Protein AF-A0A0A9XN42-F1 (afdb_monomer_lite)

Sequence (205 aa):
MNEEEVIRQRLLIDGDGTGDERRINHLLKKFMKWSSREDDAPDVQVVRDQILSQVAQCEYAFLKSRLTAAMTDSELENY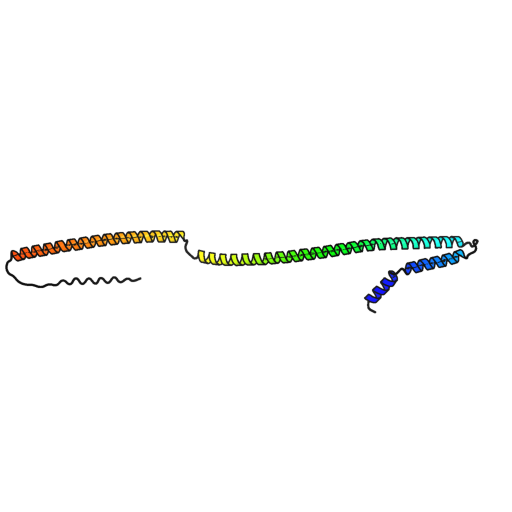DNLSNQIDSEISNIKEAILSTKEDLKEAKIIRKNRLECEVLIKVIKEQPDRKETNEKLSNLKGEISSLEERYEALERKLDMRRKQFYVMFTSLHHLQSLLDSDSNDPMVEVMDVETDSDVVITDAA

Structure (mmCIF, N/CA/C/O backbone):
data_AF-A0A0A9XN42-F1
#
_entry.id   AF-A0A0A9XN42-F1
#
loop_
_atom_site.group_PDB
_atom_site.id
_atom_site.type_symbol
_atom_site.label_atom_id
_atom_site.label_alt_id
_atom_site.label_comp_id
_atom_site.label_asym_id
_atom_site.label_entity_id
_atom_site.label_seq_id
_atom_site.pdbx_PDB_ins_code
_atom_site.Cartn_x
_atom_site.Cartn_y
_atom_site.Cartn_z
_atom_site.occupancy
_atom_site.B_iso_or_equiv
_atom_site.auth_seq_id
_atom_site.auth_comp_id
_atom_site.auth_asym_id
_atom_site.auth_atom_id
_atom_site.pdbx_PDB_model_num
ATOM 1 N N . MET A 1 1 ? -2.351 6.714 -49.648 1.00 52.94 1 MET A N 1
ATOM 2 C CA . MET A 1 1 ? -0.988 6.438 -49.160 1.00 52.94 1 MET A CA 1
ATOM 3 C C . MET A 1 1 ? -0.959 6.891 -47.726 1.00 52.94 1 MET A C 1
ATOM 5 O O . MET A 1 1 ? -1.185 8.072 -47.486 1.00 52.94 1 MET A O 1
ATOM 9 N N . ASN A 1 2 ? -0.848 5.945 -46.801 1.00 74.75 2 ASN A N 1
ATOM 10 C CA . ASN A 1 2 ? -0.880 6.239 -45.371 1.00 74.75 2 ASN A CA 1
ATOM 11 C C . ASN A 1 2 ? 0.432 6.945 -44.989 1.00 74.75 2 ASN A C 1
ATOM 13 O O . ASN A 1 2 ? 1.486 6.570 -45.498 1.00 74.75 2 ASN A O 1
ATOM 17 N N . GLU A 1 3 ? 0.400 7.954 -44.117 1.00 77.38 3 GLU A N 1
ATOM 18 C CA . GLU A 1 3 ? 1.608 8.694 -43.696 1.00 77.38 3 GLU A CA 1
ATOM 19 C C . GLU A 1 3 ? 2.701 7.760 -43.157 1.00 77.38 3 GLU A C 1
ATOM 21 O O . GLU A 1 3 ? 3.885 7.947 -43.425 1.00 77.38 3 GLU A O 1
ATOM 26 N N . GLU A 1 4 ? 2.290 6.681 -42.496 1.00 81.62 4 GLU A N 1
ATOM 27 C CA . GLU A 1 4 ? 3.159 5.607 -42.022 1.00 81.62 4 GLU A CA 1
ATOM 28 C C . GLU A 1 4 ? 3.917 4.889 -43.154 1.00 81.62 4 GLU A C 1
ATOM 30 O O . GLU A 1 4 ? 5.085 4.538 -42.997 1.00 81.62 4 GLU A O 1
ATOM 35 N N . GLU A 1 5 ? 3.292 4.696 -44.319 1.00 81.69 5 GLU A N 1
ATOM 36 C CA . GLU A 1 5 ? 3.939 4.088 -45.490 1.00 81.69 5 GLU A CA 1
ATOM 37 C C . GLU A 1 5 ? 4.965 5.038 -46.112 1.00 81.69 5 GLU A C 1
ATOM 39 O O . GLU A 1 5 ? 6.039 4.601 -46.520 1.00 81.69 5 GLU A O 1
ATOM 44 N N . VAL A 1 6 ? 4.663 6.340 -46.140 1.00 78.88 6 VAL A N 1
ATOM 45 C CA . VAL A 1 6 ? 5.581 7.378 -46.635 1.00 78.88 6 VAL A CA 1
ATOM 46 C C . VAL A 1 6 ? 6.792 7.504 -45.710 1.00 78.88 6 VAL A C 1
ATOM 48 O O . VAL A 1 6 ? 7.926 7.596 -46.183 1.00 78.88 6 VAL A O 1
ATOM 51 N N . ILE A 1 7 ? 6.572 7.453 -44.394 1.00 75.88 7 ILE A N 1
ATOM 52 C CA . ILE A 1 7 ? 7.634 7.474 -43.384 1.00 75.88 7 ILE A CA 1
ATOM 53 C C .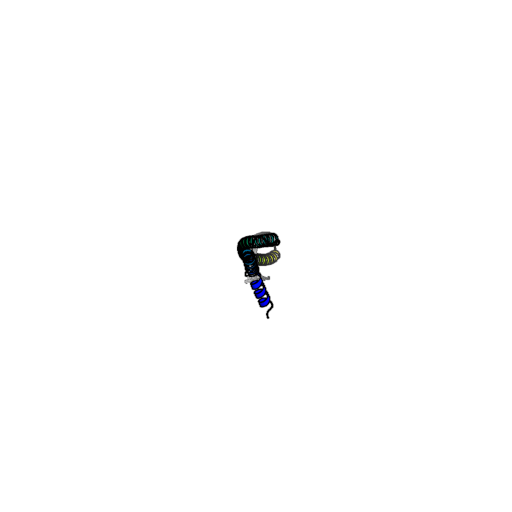 ILE A 1 7 ? 8.504 6.217 -43.501 1.00 75.88 7 ILE A C 1
ATOM 55 O O . ILE A 1 7 ? 9.725 6.344 -43.566 1.00 75.88 7 ILE A O 1
ATOM 59 N N . ARG A 1 8 ? 7.909 5.020 -43.630 1.00 74.62 8 ARG A N 1
ATOM 60 C CA . ARG A 1 8 ? 8.659 3.769 -43.849 1.00 74.62 8 ARG A CA 1
ATOM 61 C C . ARG A 1 8 ? 9.466 3.796 -45.145 1.00 74.62 8 ARG A C 1
ATOM 63 O O . ARG A 1 8 ? 10.635 3.433 -45.118 1.00 74.62 8 ARG A O 1
ATOM 70 N N . GLN A 1 9 ? 8.893 4.256 -46.259 1.00 68.00 9 GLN A N 1
ATOM 71 C CA . GLN A 1 9 ? 9.624 4.376 -47.527 1.00 68.00 9 GLN A CA 1
ATOM 72 C C . GLN A 1 9 ? 10.785 5.366 -47.434 1.00 68.00 9 GLN A C 1
ATOM 74 O O . GLN A 1 9 ? 11.857 5.098 -47.967 1.00 68.00 9 GLN A O 1
ATOM 79 N N . ARG A 1 10 ? 10.607 6.490 -46.737 1.00 67.50 10 ARG A N 1
ATOM 80 C CA . ARG A 1 10 ? 11.670 7.484 -46.570 1.00 67.50 10 ARG A CA 1
ATOM 81 C C . ARG A 1 10 ? 12.786 6.994 -45.647 1.00 67.50 10 ARG A C 1
ATOM 83 O O . ARG A 1 10 ? 13.949 7.189 -45.972 1.00 67.50 10 ARG A O 1
ATOM 90 N N . LEU A 1 11 ? 12.442 6.289 -44.569 1.00 66.81 11 LEU A N 1
ATOM 91 C CA . LEU A 1 11 ? 13.401 5.600 -43.699 1.00 66.81 11 LEU A CA 1
ATOM 92 C C . LEU A 1 11 ? 14.140 4.466 -44.415 1.00 66.81 11 LEU A C 1
ATOM 94 O O . LEU A 1 11 ? 15.319 4.278 -44.162 1.00 66.81 11 LEU A O 1
ATOM 98 N N . LEU A 1 12 ? 13.488 3.742 -45.326 1.00 61.38 12 LEU A N 1
ATOM 99 C CA . LEU A 1 12 ? 14.142 2.741 -46.177 1.00 61.38 12 LEU A CA 1
ATOM 100 C C . LEU A 1 12 ? 15.111 3.388 -47.174 1.00 61.38 12 LEU A C 1
ATOM 102 O O . LEU A 1 12 ? 16.206 2.882 -47.370 1.00 61.38 12 LEU A O 1
ATOM 106 N N . ILE A 1 13 ? 14.744 4.524 -47.772 1.00 62.88 13 ILE A N 1
ATOM 107 C CA . ILE A 1 13 ? 15.603 5.242 -48.728 1.00 62.88 13 ILE A CA 1
ATOM 108 C C . ILE A 1 13 ? 16.810 5.896 -48.034 1.00 62.88 13 ILE A C 1
ATOM 110 O O . ILE A 1 13 ? 17.908 5.857 -48.582 1.00 62.88 13 ILE A O 1
ATOM 114 N N . ASP A 1 14 ? 16.630 6.488 -46.850 1.00 58.44 14 ASP A N 1
ATOM 115 C CA . ASP A 1 14 ? 17.719 7.140 -46.106 1.00 58.44 14 ASP A CA 1
ATOM 116 C C . ASP A 1 14 ? 18.504 6.166 -45.201 1.00 58.44 14 ASP A C 1
ATOM 118 O O . ASP A 1 14 ? 19.663 6.428 -44.881 1.00 58.44 14 ASP A O 1
ATOM 122 N N . GLY A 1 15 ? 17.895 5.050 -44.788 1.00 57.22 15 GLY A N 1
ATOM 123 C CA . GLY A 1 15 ? 18.471 4.066 -43.864 1.00 57.22 15 GLY A CA 1
ATOM 124 C C . GLY A 1 15 ? 19.200 2.906 -44.540 1.00 57.22 15 GLY A C 1
ATOM 125 O O . GLY A 1 15 ? 20.124 2.349 -43.953 1.00 57.22 15 G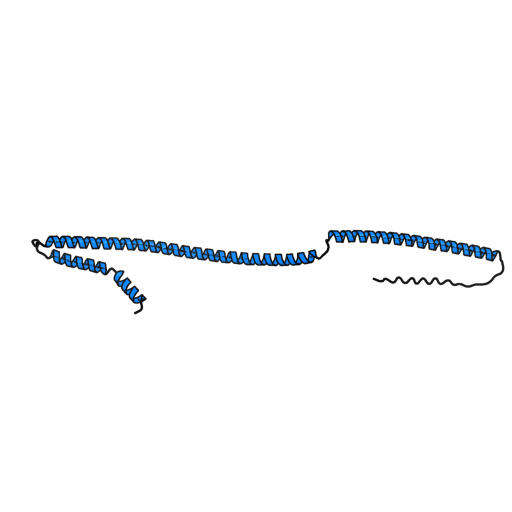LY A O 1
ATOM 126 N N . ASP A 1 16 ? 18.851 2.570 -45.781 1.00 50.41 16 ASP A N 1
ATOM 127 C CA . ASP A 1 16 ? 19.534 1.530 -46.544 1.00 50.41 16 ASP A CA 1
ATOM 128 C C . ASP A 1 16 ? 20.541 2.176 -47.487 1.00 50.41 16 ASP A C 1
ATOM 130 O O . ASP A 1 16 ? 20.176 2.453 -48.622 1.00 50.41 16 ASP A O 1
ATOM 134 N N . GLY A 1 17 ? 21.738 2.522 -46.979 1.00 57.38 17 GLY A N 1
ATOM 135 C CA . GLY A 1 17 ? 23.055 2.617 -47.655 1.00 57.38 17 GLY A CA 1
ATOM 136 C C . GLY A 1 17 ? 23.199 3.232 -49.062 1.00 57.38 17 GLY A C 1
ATOM 137 O O . GLY A 1 17 ? 24.310 3.334 -49.584 1.00 57.38 17 GLY A O 1
ATOM 138 N N . THR A 1 18 ? 22.128 3.687 -49.699 1.00 56.34 18 THR A N 1
ATOM 139 C CA . THR A 1 18 ? 22.022 3.999 -51.124 1.00 56.34 18 THR A CA 1
ATOM 140 C C . THR A 1 18 ? 22.715 5.314 -51.422 1.00 56.34 18 THR A C 1
ATOM 142 O O . THR A 1 18 ? 23.204 5.517 -52.532 1.00 56.34 18 THR A O 1
ATOM 145 N N . GLY A 1 19 ? 22.831 6.202 -50.432 1.00 68.38 19 GLY A N 1
ATOM 146 C CA . GLY A 1 19 ? 23.693 7.378 -50.505 1.00 68.38 19 GLY A CA 1
ATOM 147 C C . GLY A 1 19 ? 25.175 7.010 -50.621 1.00 68.38 19 GLY A C 1
ATOM 148 O O . GLY A 1 19 ? 25.876 7.568 -51.468 1.00 68.38 19 GLY A O 1
ATOM 149 N N . ASP A 1 20 ? 25.644 6.049 -49.826 1.00 73.50 20 ASP A N 1
ATOM 150 C CA . ASP A 1 20 ? 27.054 5.652 -49.792 1.00 73.50 20 ASP A CA 1
ATOM 151 C C . ASP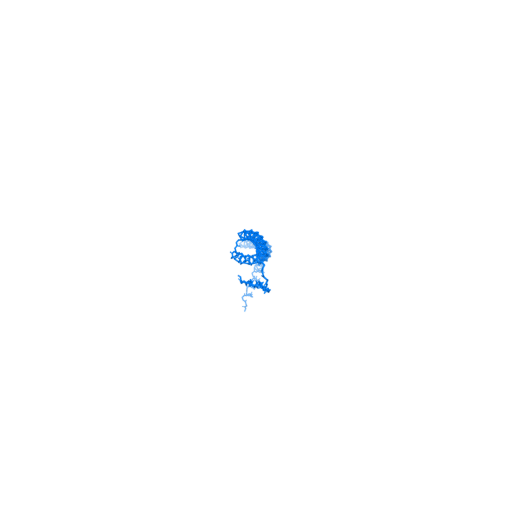 A 1 20 ? 27.418 4.749 -50.973 1.00 73.50 20 ASP A C 1
ATOM 153 O O . ASP A 1 20 ? 28.429 4.991 -51.633 1.00 73.50 20 ASP A O 1
ATOM 157 N N . GLU A 1 21 ? 26.544 3.819 -51.362 1.00 77.94 21 GLU A N 1
ATOM 158 C CA . GLU A 1 21 ? 26.701 3.039 -52.593 1.00 77.94 21 GLU A CA 1
ATOM 159 C C . GLU A 1 21 ? 26.764 3.948 -53.836 1.00 77.94 21 GLU A C 1
ATOM 161 O O . GLU A 1 21 ? 27.605 3.759 -54.719 1.00 77.94 21 GLU A O 1
ATOM 166 N N . ARG A 1 22 ? 25.929 4.996 -53.910 1.00 80.00 22 ARG A N 1
ATOM 167 C CA . ARG A 1 22 ? 25.990 5.990 -54.998 1.00 80.00 22 ARG A CA 1
ATOM 168 C C . ARG A 1 22 ? 27.291 6.792 -54.977 1.00 80.00 22 ARG A C 1
ATOM 170 O O . ARG A 1 22 ? 27.855 7.041 -56.044 1.00 80.00 22 ARG A O 1
ATOM 177 N N . ARG A 1 23 ? 27.779 7.194 -53.796 1.00 80.44 23 ARG A N 1
ATOM 178 C CA . ARG A 1 23 ? 29.057 7.916 -53.636 1.00 80.44 23 ARG A CA 1
ATOM 179 C C . ARG A 1 23 ? 30.240 7.066 -54.093 1.00 80.44 23 ARG A C 1
ATOM 181 O O . ARG A 1 23 ? 31.046 7.549 -54.887 1.00 80.44 23 ARG A O 1
ATOM 188 N N . ILE A 1 24 ? 30.290 5.802 -53.676 1.00 84.94 24 ILE A N 1
ATOM 189 C CA . ILE A 1 24 ? 31.336 4.843 -54.057 1.00 84.94 24 ILE A CA 1
ATOM 190 C C . ILE A 1 24 ? 31.290 4.574 -55.564 1.00 84.94 24 ILE A C 1
ATOM 192 O O . ILE A 1 24 ? 32.314 4.660 -56.239 1.00 84.94 24 ILE A O 1
ATOM 196 N N . ASN A 1 25 ? 30.103 4.341 -56.129 1.00 85.94 25 ASN A N 1
ATOM 197 C CA . ASN A 1 25 ? 29.944 4.142 -57.571 1.00 85.94 25 ASN A CA 1
ATOM 198 C C . ASN A 1 25 ? 30.364 5.374 -58.392 1.00 85.94 25 ASN A C 1
ATOM 200 O O . ASN A 1 25 ? 30.922 5.240 -59.483 1.00 85.94 25 ASN A O 1
ATOM 204 N N . HIS A 1 26 ? 30.108 6.587 -57.896 1.00 85.50 26 HIS A N 1
ATOM 205 C CA . HIS A 1 26 ? 30.544 7.827 -58.548 1.00 85.50 26 HIS A CA 1
ATOM 206 C C . HIS A 1 26 ? 32.062 8.013 -58.490 1.00 85.50 26 HIS A C 1
ATOM 208 O O . HIS A 1 26 ? 32.675 8.365 -59.501 1.00 85.50 26 HIS A O 1
ATOM 214 N N . LEU A 1 27 ? 32.670 7.727 -57.336 1.00 87.75 27 LEU A N 1
ATOM 215 C CA . LEU A 1 27 ? 34.119 7.715 -57.157 1.00 87.75 27 LEU A CA 1
ATOM 216 C C . LEU A 1 27 ? 34.782 6.698 -58.096 1.00 87.75 27 LEU A C 1
ATOM 218 O O . LEU A 1 27 ? 35.708 7.058 -58.818 1.00 87.75 27 LEU A O 1
ATOM 222 N N . LEU A 1 28 ? 34.256 5.471 -58.171 1.00 87.75 28 LEU A N 1
ATOM 223 C CA . LEU A 1 28 ? 34.747 4.411 -59.057 1.00 87.75 28 LEU A CA 1
ATOM 224 C C . LEU A 1 28 ? 34.705 4.846 -60.531 1.00 87.75 28 LEU A C 1
ATOM 226 O O . LEU A 1 28 ? 35.692 4.719 -61.254 1.00 87.75 28 LEU A O 1
ATOM 230 N N . LYS A 1 29 ? 33.588 5.432 -60.980 1.00 87.69 29 LYS A N 1
ATOM 231 C CA . LYS A 1 29 ? 33.453 5.956 -62.351 1.00 87.69 29 LYS A CA 1
ATOM 232 C C . LYS A 1 29 ? 34.445 7.085 -62.641 1.00 87.69 29 LYS A C 1
ATOM 234 O O . LYS A 1 29 ? 34.975 7.151 -63.750 1.00 87.69 29 LYS A O 1
ATOM 239 N N . LYS A 1 30 ? 34.688 7.984 -61.682 1.00 85.44 30 LYS A N 1
ATOM 240 C CA . LYS A 1 30 ? 35.680 9.064 -61.811 1.00 85.44 30 LYS A CA 1
ATOM 241 C C . LYS A 1 30 ? 37.109 8.530 -61.838 1.00 85.44 30 LYS A C 1
ATOM 243 O O . LYS A 1 30 ? 37.891 8.977 -62.670 1.00 85.44 30 LYS A O 1
ATOM 248 N N . PHE A 1 31 ? 37.416 7.553 -60.993 1.00 86.25 31 PHE A N 1
ATOM 249 C CA . PHE A 1 31 ? 38.715 6.895 -60.940 1.00 86.25 31 PHE A CA 1
ATOM 250 C C . PHE A 1 31 ? 39.034 6.160 -62.245 1.00 86.25 31 PHE A C 1
ATOM 252 O O . PHE A 1 31 ? 40.083 6.402 -62.831 1.00 86.25 31 PHE A O 1
ATOM 259 N N . MET A 1 32 ? 38.100 5.359 -62.773 1.00 86.19 32 MET A N 1
ATOM 260 C CA . MET A 1 32 ? 38.273 4.674 -64.063 1.00 86.19 32 MET A CA 1
ATOM 261 C C . MET A 1 32 ? 38.514 5.668 -65.207 1.00 86.19 32 MET A C 1
ATOM 263 O O . MET A 1 32 ? 39.404 5.469 -66.025 1.00 86.19 32 MET A O 1
ATOM 267 N N . LYS A 1 33 ? 37.771 6.785 -65.234 1.00 83.69 33 LYS A N 1
ATOM 268 C CA . LYS A 1 33 ? 37.962 7.857 -66.228 1.00 83.69 33 LYS A CA 1
ATOM 269 C C . LYS A 1 33 ? 39.289 8.600 -66.088 1.00 83.69 33 LYS A C 1
ATOM 271 O O . LYS A 1 33 ? 39.761 9.137 -67.083 1.00 83.69 33 LYS A O 1
ATOM 276 N N . TRP A 1 34 ? 39.840 8.700 -64.881 1.00 82.31 34 TRP A N 1
ATOM 277 C CA . TRP A 1 34 ? 41.154 9.292 -64.632 1.00 82.31 34 TRP A CA 1
ATOM 278 C C . TRP A 1 34 ? 42.274 8.324 -65.034 1.00 82.31 34 TRP A C 1
ATOM 280 O O . TRP A 1 34 ? 43.183 8.724 -65.747 1.00 82.31 34 TRP A O 1
ATOM 290 N N . SER A 1 35 ? 42.136 7.038 -64.699 1.00 82.31 35 SER A N 1
ATOM 291 C CA . SER A 1 35 ? 43.097 5.975 -65.024 1.00 82.31 35 SER A CA 1
ATOM 292 C C . SER A 1 35 ? 43.243 5.688 -66.525 1.00 82.31 35 SER A C 1
ATOM 294 O O . SER A 1 35 ? 44.212 5.047 -66.917 1.00 82.31 35 SER A O 1
ATOM 296 N N . SER A 1 36 ? 42.283 6.097 -67.360 1.00 80.69 36 SER A N 1
ATOM 297 C CA . SER A 1 36 ? 42.335 5.925 -68.822 1.00 80.69 36 SER A CA 1
ATOM 298 C C . SER A 1 36 ? 42.866 7.155 -69.581 1.00 80.69 36 SER A C 1
ATOM 300 O O . SER A 1 36 ? 42.743 7.193 -70.803 1.00 80.69 36 SER A O 1
ATOM 302 N N . ARG A 1 37 ? 43.394 8.181 -68.895 1.00 73.69 37 ARG A N 1
ATOM 303 C CA . ARG A 1 37 ? 43.970 9.391 -69.521 1.00 73.69 37 ARG A CA 1
ATOM 304 C C . ARG A 1 37 ? 45.486 9.258 -69.700 1.00 73.69 37 ARG A C 1
ATOM 306 O O . ARG A 1 37 ? 46.138 8.613 -68.889 1.00 73.69 37 ARG A O 1
ATOM 313 N N . GLU A 1 38 ? 46.029 9.894 -70.737 1.00 64.38 38 GLU A N 1
ATOM 314 C CA . GLU A 1 38 ? 47.479 10.077 -70.918 1.00 64.38 38 GLU A CA 1
ATOM 315 C C . GLU A 1 38 ? 48.010 11.134 -69.924 1.00 64.38 38 GLU A C 1
ATOM 317 O O . GLU A 1 38 ? 47.317 12.113 -69.631 1.00 64.38 38 GLU A O 1
ATOM 322 N N . ASP A 1 39 ? 49.217 10.920 -69.388 1.00 62.41 39 ASP A N 1
ATOM 323 C CA . ASP A 1 39 ? 49.769 11.615 -68.204 1.00 62.41 39 ASP A CA 1
ATOM 324 C C . ASP A 1 39 ? 50.028 13.131 -68.391 1.00 62.41 39 ASP A C 1
ATOM 326 O O . ASP A 1 39 ? 50.141 13.862 -67.409 1.00 62.41 39 ASP A O 1
ATOM 330 N N . ASP A 1 40 ? 50.061 13.638 -69.629 1.00 59.28 40 ASP A N 1
ATOM 331 C CA . ASP A 1 40 ? 50.519 15.002 -69.958 1.00 59.28 40 ASP A CA 1
ATOM 332 C C . ASP A 1 40 ? 49.407 16.077 -70.019 1.00 59.28 40 ASP A C 1
ATOM 334 O O . ASP A 1 40 ? 49.638 17.208 -70.459 1.00 59.28 40 ASP A O 1
ATOM 338 N N . ALA A 1 41 ? 48.179 15.775 -69.582 1.00 65.88 41 ALA A N 1
ATOM 339 C CA . ALA A 1 41 ? 47.090 16.758 -69.587 1.00 65.88 41 ALA A CA 1
ATOM 340 C C . ALA A 1 41 ? 47.135 17.702 -68.354 1.00 65.88 41 ALA A C 1
ATOM 342 O O . ALA A 1 41 ? 47.218 17.232 -67.217 1.00 65.88 41 ALA A O 1
ATOM 343 N N . PRO A 1 42 ? 46.973 19.034 -68.523 1.00 64.69 42 PRO A N 1
ATOM 344 C CA . PRO A 1 42 ? 47.108 20.023 -67.437 1.00 64.69 42 PRO A CA 1
ATOM 345 C C . PRO A 1 42 ? 46.081 19.866 -66.297 1.00 64.69 42 PRO A C 1
ATOM 347 O O . PRO A 1 42 ? 46.296 20.359 -65.192 1.00 64.69 42 PRO A O 1
ATOM 350 N N . ASP A 1 43 ? 44.989 19.134 -66.536 1.00 72.62 43 ASP A N 1
ATOM 351 C CA . ASP A 1 43 ? 43.897 18.926 -65.578 1.00 72.62 43 ASP A CA 1
ATOM 352 C C . ASP A 1 43 ? 44.063 17.671 -64.695 1.00 72.62 43 ASP A C 1
ATOM 354 O O . ASP A 1 43 ? 43.247 17.431 -63.800 1.00 72.62 43 ASP A O 1
ATOM 358 N N . VAL A 1 44 ? 45.088 16.838 -64.929 1.00 77.25 44 VAL A N 1
ATOM 359 C CA . VAL A 1 44 ? 45.266 15.540 -64.239 1.00 77.25 44 VAL A CA 1
ATOM 360 C C . VAL A 1 44 ? 45.425 15.718 -62.726 1.00 77.25 44 VAL A C 1
ATOM 362 O O . VAL A 1 44 ? 44.840 14.950 -61.957 1.00 77.25 44 VAL A O 1
ATOM 365 N N . GLN A 1 45 ? 46.137 16.764 -62.295 1.00 80.00 45 GLN A N 1
ATOM 366 C CA . GLN A 1 45 ? 46.365 17.057 -60.878 1.00 80.00 45 GLN A CA 1
ATOM 367 C C . GLN A 1 45 ? 45.085 17.517 -60.162 1.00 80.00 45 GLN A C 1
ATOM 369 O O . GLN A 1 45 ? 44.780 17.044 -59.071 1.00 80.00 45 GLN A O 1
ATOM 374 N N . VAL A 1 46 ? 44.276 18.366 -60.803 1.00 84.19 46 VAL A N 1
ATOM 375 C CA . VAL A 1 46 ? 42.996 18.836 -60.242 1.00 84.19 46 VAL A CA 1
ATOM 376 C C . VAL A 1 46 ? 42.010 17.676 -60.093 1.00 84.19 46 VAL A C 1
ATOM 378 O O . VAL A 1 46 ? 41.314 17.567 -59.084 1.00 84.19 46 VAL A O 1
ATOM 381 N N . VAL A 1 47 ? 41.960 16.773 -61.078 1.00 83.44 47 VAL A N 1
ATOM 382 C CA . VAL A 1 47 ? 41.113 15.573 -61.009 1.00 83.44 47 VAL A CA 1
ATOM 383 C C . VAL A 1 47 ? 41.598 14.618 -59.914 1.00 83.44 47 VAL A C 1
ATOM 385 O O . VAL A 1 47 ? 40.770 14.060 -59.193 1.00 83.44 47 VAL A O 1
ATOM 388 N N . ARG A 1 48 ? 42.916 14.469 -59.735 1.00 84.25 48 ARG A N 1
ATOM 389 C CA . ARG A 1 48 ? 43.507 13.685 -58.641 1.00 84.25 48 ARG A CA 1
ATOM 390 C C . ARG A 1 48 ? 43.116 14.237 -57.268 1.00 84.25 48 ARG A C 1
ATOM 392 O O . ARG A 1 48 ? 42.656 13.468 -56.426 1.00 84.25 48 ARG A O 1
ATOM 399 N N . ASP A 1 49 ? 43.224 15.545 -57.055 1.00 87.31 49 ASP A N 1
ATOM 400 C CA . ASP A 1 49 ? 42.857 16.180 -55.781 1.00 87.31 49 ASP A CA 1
ATOM 401 C C . ASP A 1 49 ? 41.351 16.049 -55.492 1.00 87.31 49 ASP A C 1
ATOM 403 O O . ASP A 1 49 ? 40.939 15.794 -54.357 1.00 87.31 49 ASP A O 1
ATOM 407 N N . GLN A 1 50 ? 40.510 16.122 -56.529 1.00 87.31 50 GLN A N 1
ATOM 408 C CA . GLN A 1 50 ? 39.074 15.853 -56.407 1.00 87.31 50 GLN A CA 1
ATOM 409 C C . GLN A 1 50 ? 38.775 14.396 -56.028 1.00 87.31 50 GLN A C 1
ATOM 411 O O . GLN A 1 50 ? 37.874 14.157 -55.224 1.00 87.31 50 GLN A O 1
ATOM 416 N N . ILE A 1 51 ? 39.501 13.425 -56.592 1.00 87.69 51 ILE A N 1
ATOM 417 C CA . ILE A 1 51 ? 39.364 12.004 -56.240 1.00 87.69 51 ILE A CA 1
ATOM 418 C C . ILE A 1 51 ? 39.787 11.782 -54.784 1.00 87.69 51 ILE A C 1
ATOM 420 O O . ILE A 1 51 ? 39.044 11.155 -54.033 1.00 87.69 51 ILE A O 1
ATOM 424 N N . LEU A 1 52 ? 40.917 12.350 -54.353 1.00 89.50 52 LEU A N 1
ATOM 425 C CA . LEU A 1 52 ? 41.387 12.261 -52.965 1.00 89.50 52 LEU A CA 1
ATOM 426 C C . LEU A 1 52 ? 40.385 12.870 -51.975 1.00 89.50 52 LEU A C 1
ATOM 428 O O . LEU A 1 52 ? 40.076 12.263 -50.951 1.00 89.50 52 LEU A O 1
ATOM 432 N N . SER A 1 53 ? 39.810 14.029 -52.303 1.00 89.62 53 SER A N 1
ATOM 433 C CA . SER A 1 53 ? 38.756 14.647 -51.489 1.00 89.62 53 SER A CA 1
ATOM 434 C C . SER A 1 53 ? 37.511 13.757 -51.381 1.00 89.62 53 SER A C 1
ATOM 436 O O . SER A 1 53 ? 36.926 13.628 -50.305 1.00 89.62 53 SER A O 1
ATOM 438 N N . GLN A 1 54 ? 37.119 13.092 -52.472 1.00 87.19 54 GLN A N 1
ATOM 439 C CA . GLN A 1 54 ? 35.991 12.159 -52.468 1.00 87.19 54 GLN A CA 1
ATOM 440 C C . GLN A 1 54 ? 36.274 10.877 -51.673 1.00 87.19 54 GLN A C 1
ATOM 442 O O . GLN A 1 54 ? 35.368 10.386 -51.001 1.00 87.19 54 GLN A O 1
ATOM 447 N N . VAL A 1 55 ? 37.506 10.359 -51.702 1.00 90.12 55 VAL A N 1
ATOM 448 C CA . VAL A 1 55 ? 37.930 9.231 -50.852 1.00 90.12 55 VAL A CA 1
ATOM 449 C C . VAL A 1 55 ? 37.809 9.610 -49.377 1.00 90.12 55 VAL A C 1
ATOM 451 O O . VAL A 1 55 ? 37.135 8.904 -48.631 1.00 90.12 55 VAL A O 1
ATOM 454 N N . ALA A 1 56 ? 38.340 10.769 -48.977 1.00 90.69 56 ALA A N 1
ATOM 455 C CA . ALA A 1 56 ? 38.250 11.248 -47.595 1.00 90.69 56 ALA A CA 1
ATOM 456 C C . ALA A 1 56 ? 36.791 11.407 -47.116 1.00 90.69 56 ALA A C 1
ATOM 458 O O . ALA A 1 56 ? 36.462 11.097 -45.972 1.00 90.69 56 ALA A O 1
ATOM 459 N N . GLN A 1 57 ? 35.883 11.844 -47.997 1.00 87.56 57 GLN A N 1
ATOM 460 C CA . GLN A 1 57 ? 34.450 11.912 -47.688 1.00 87.56 57 GLN A CA 1
ATOM 461 C C . GLN A 1 57 ? 33.820 10.525 -47.491 1.00 87.56 57 GLN A C 1
ATOM 463 O O . GLN A 1 57 ? 32.977 10.367 -46.607 1.00 87.56 57 GLN A O 1
ATOM 468 N N . CYS A 1 58 ? 34.218 9.526 -48.287 1.00 87.81 58 CYS A N 1
ATOM 469 C CA . CYS A 1 58 ? 33.744 8.147 -48.133 1.00 87.81 58 CYS A CA 1
ATOM 470 C C . CYS A 1 58 ? 34.265 7.519 -46.832 1.00 87.81 58 CYS A C 1
ATOM 472 O O . CYS A 1 58 ? 33.497 6.888 -46.110 1.00 87.81 58 CYS A O 1
ATOM 474 N N . GLU A 1 59 ? 35.536 7.741 -46.494 1.00 89.81 59 GLU A N 1
ATOM 475 C CA . GLU A 1 59 ? 36.132 7.287 -45.231 1.00 89.81 59 GLU A CA 1
ATOM 476 C C . GLU A 1 59 ? 35.434 7.910 -44.018 1.00 89.81 59 GLU A C 1
ATOM 478 O O . GLU A 1 59 ? 35.099 7.209 -43.061 1.00 89.81 59 GLU A O 1
ATOM 483 N N . TYR A 1 60 ? 35.148 9.214 -44.075 1.00 89.75 60 TYR A N 1
ATOM 484 C CA . TYR A 1 60 ? 34.396 9.901 -43.029 1.00 89.75 60 TYR A CA 1
ATOM 485 C C . TYR A 1 60 ? 32.977 9.339 -42.873 1.00 89.75 60 TYR A C 1
ATOM 487 O O . TYR A 1 60 ? 32.542 9.075 -41.751 1.00 89.75 60 TYR A O 1
ATOM 495 N N . ALA A 1 61 ? 32.257 9.130 -43.982 1.00 87.56 61 ALA A N 1
ATOM 496 C CA . ALA A 1 61 ? 30.914 8.552 -43.959 1.00 87.56 61 ALA A CA 1
ATOM 497 C C . ALA A 1 61 ? 30.910 7.140 -43.348 1.00 87.56 61 ALA A C 1
ATOM 499 O O . ALA A 1 61 ? 30.092 6.858 -42.472 1.00 87.56 61 ALA A O 1
ATOM 500 N N . PHE A 1 62 ? 31.877 6.299 -43.726 1.00 86.69 62 PHE A N 1
ATOM 501 C CA . PHE A 1 62 ? 32.048 4.960 -43.163 1.00 86.69 62 PHE A CA 1
ATOM 502 C C . PHE A 1 62 ? 32.330 4.998 -41.656 1.00 86.69 62 PHE A C 1
ATOM 504 O O . PHE A 1 62 ? 31.676 4.301 -40.877 1.00 86.69 62 PHE A O 1
ATOM 511 N N . LEU A 1 63 ? 33.272 5.842 -41.221 1.00 92.00 63 LEU A N 1
ATOM 512 C CA . LEU A 1 63 ? 33.608 5.977 -39.805 1.00 92.00 63 LEU A CA 1
ATOM 513 C C . LEU A 1 63 ? 32.407 6.460 -38.987 1.00 92.00 63 LEU A C 1
ATOM 515 O O . LEU A 1 63 ? 32.149 5.931 -37.905 1.00 92.00 63 LEU A O 1
ATOM 519 N N . LYS A 1 64 ? 31.663 7.435 -39.521 1.00 91.06 64 LYS A N 1
ATOM 520 C CA . LYS A 1 64 ? 30.439 7.951 -38.910 1.00 91.06 64 LYS A CA 1
ATOM 521 C C . LYS A 1 64 ? 29.389 6.850 -38.772 1.00 91.06 64 LYS A C 1
ATOM 523 O O . LYS A 1 64 ? 28.879 6.668 -37.675 1.00 91.06 64 LYS A O 1
ATOM 528 N N . SER A 1 65 ? 29.109 6.102 -39.841 1.00 89.00 65 SER A N 1
ATOM 529 C CA . SER A 1 65 ? 28.143 4.994 -39.824 1.00 89.00 65 SER A CA 1
ATOM 530 C C . SER A 1 65 ? 28.503 3.950 -38.765 1.00 89.00 65 SER A C 1
ATOM 532 O O . SER A 1 65 ? 27.658 3.586 -37.951 1.00 89.00 65 SER A O 1
ATOM 534 N N . ARG A 1 66 ? 29.780 3.552 -38.687 1.00 91.06 66 ARG A N 1
ATOM 535 C CA . ARG A 1 66 ? 30.263 2.606 -37.672 1.00 91.06 66 ARG A CA 1
ATOM 536 C C . ARG A 1 66 ? 30.081 3.122 -36.244 1.00 91.06 66 ARG A C 1
ATOM 538 O O . ARG A 1 66 ? 29.676 2.361 -35.372 1.00 91.06 66 ARG A O 1
ATOM 545 N N . LEU A 1 67 ? 30.393 4.396 -35.996 1.00 94.25 67 LEU A N 1
ATOM 546 C CA . LEU A 1 67 ? 30.224 4.992 -34.670 1.00 94.25 67 LEU A CA 1
ATOM 547 C C . LEU A 1 67 ? 28.743 5.117 -34.297 1.00 94.25 67 LEU A C 1
ATOM 549 O O . LEU A 1 67 ? 28.382 4.847 -33.158 1.00 94.25 67 LEU A O 1
ATOM 553 N N . THR A 1 68 ? 27.889 5.490 -35.253 1.00 91.50 68 THR A N 1
ATOM 554 C CA . THR A 1 68 ? 26.440 5.543 -35.045 1.00 91.50 68 THR A CA 1
ATOM 555 C C . THR A 1 68 ? 25.875 4.157 -34.753 1.00 91.50 68 THR A C 1
ATOM 557 O O . THR A 1 68 ? 25.108 4.047 -33.811 1.00 91.50 68 THR A O 1
ATOM 560 N N . ALA A 1 69 ? 26.298 3.107 -35.463 1.00 91.19 69 ALA A N 1
ATOM 561 C CA . ALA A 1 69 ? 25.874 1.736 -35.171 1.00 91.19 69 ALA A CA 1
ATOM 562 C C . ALA A 1 69 ? 26.244 1.316 -33.738 1.00 91.19 69 ALA A C 1
ATOM 564 O O . ALA A 1 69 ? 25.374 0.905 -32.980 1.00 91.19 69 ALA A O 1
ATOM 565 N N . ALA A 1 70 ? 27.499 1.537 -33.325 1.00 95.50 70 ALA A N 1
ATOM 566 C CA . ALA A 1 70 ? 27.938 1.237 -31.960 1.00 95.50 70 ALA A CA 1
ATOM 567 C C . ALA A 1 70 ? 27.181 2.055 -30.893 1.00 95.50 70 ALA A C 1
ATOM 569 O O . ALA A 1 70 ? 26.865 1.543 -29.822 1.00 95.50 70 ALA A O 1
ATOM 570 N N . MET A 1 71 ? 26.876 3.326 -31.181 1.00 95.88 71 MET A N 1
ATOM 571 C CA . MET A 1 71 ? 26.038 4.156 -30.313 1.00 95.88 71 MET A CA 1
ATOM 572 C C . MET A 1 71 ? 24.609 3.607 -30.233 1.00 95.88 71 MET A C 1
ATOM 574 O O . MET A 1 71 ? 24.058 3.547 -29.143 1.00 95.88 71 MET A O 1
ATOM 578 N N . THR A 1 72 ? 24.015 3.196 -31.356 1.00 94.94 72 THR A N 1
ATOM 579 C CA . THR A 1 72 ? 22.665 2.621 -31.398 1.00 94.94 72 THR A CA 1
ATOM 580 C C . THR A 1 72 ? 22.580 1.322 -30.603 1.00 94.94 72 THR A C 1
ATOM 582 O O . THR A 1 72 ? 21.615 1.153 -29.866 1.00 94.94 72 THR A O 1
ATOM 585 N N . ASP A 1 73 ? 23.590 0.456 -30.685 1.00 95.94 73 ASP A N 1
ATOM 586 C CA . ASP A 1 73 ? 23.641 -0.777 -29.890 1.00 95.94 73 ASP A CA 1
ATOM 587 C C . ASP A 1 73 ? 23.666 -0.466 -28.382 1.00 95.94 73 ASP A C 1
ATOM 589 O O . ASP A 1 73 ? 22.916 -1.059 -27.608 1.00 95.94 73 ASP A O 1
ATOM 593 N N . SER A 1 74 ? 24.469 0.521 -27.966 1.00 96.69 74 SER A N 1
ATOM 594 C CA . SER A 1 74 ? 24.524 0.958 -26.564 1.00 96.69 74 SER A CA 1
ATOM 595 C C . SER A 1 74 ? 23.231 1.637 -26.095 1.00 96.69 74 SER A C 1
ATOM 597 O O . SER A 1 74 ? 22.809 1.428 -24.960 1.00 96.69 74 SER A O 1
ATOM 599 N N . GLU A 1 75 ? 22.596 2.449 -26.942 1.00 96.06 75 GLU A N 1
ATOM 600 C CA . GLU A 1 75 ? 21.294 3.063 -26.651 1.00 96.06 75 GLU A CA 1
ATOM 601 C C . GLU A 1 75 ? 20.205 1.994 -26.493 1.00 96.06 75 GLU A C 1
ATOM 603 O O . GLU A 1 75 ? 19.387 2.084 -25.582 1.00 96.06 75 GLU A O 1
ATOM 608 N N . LEU A 1 76 ? 20.219 0.951 -27.328 1.00 96.31 76 LEU A N 1
ATOM 609 C CA . LEU A 1 76 ? 19.261 -0.152 -27.248 1.00 96.31 76 LEU A CA 1
ATOM 610 C C . LEU A 1 76 ? 19.372 -0.898 -25.910 1.00 96.31 76 LEU A C 1
ATOM 612 O O . LEU A 1 76 ? 18.361 -1.107 -25.245 1.00 96.31 76 LEU A O 1
ATOM 616 N N . GLU A 1 77 ? 20.595 -1.199 -25.465 1.00 97.12 77 GLU A N 1
ATOM 617 C CA . GLU A 1 77 ? 20.836 -1.807 -24.150 1.00 97.12 77 GLU A CA 1
ATOM 618 C C . GLU A 1 77 ? 20.355 -0.900 -23.002 1.00 97.12 77 GLU A C 1
ATOM 620 O O . GLU A 1 77 ? 19.747 -1.367 -22.036 1.00 97.12 77 GLU A O 1
ATOM 625 N N . ASN A 1 78 ? 20.565 0.415 -23.112 1.00 97.44 78 ASN A N 1
ATOM 626 C CA . ASN A 1 78 ? 20.061 1.370 -22.125 1.00 97.44 78 ASN A CA 1
ATOM 627 C C . ASN A 1 78 ? 18.527 1.386 -22.067 1.00 97.44 78 ASN A C 1
ATOM 629 O O . ASN A 1 78 ? 17.964 1.442 -20.972 1.00 97.44 78 ASN A O 1
ATOM 633 N N . TYR A 1 79 ? 17.845 1.321 -23.215 1.00 97.69 79 TYR A N 1
ATOM 634 C CA . TYR A 1 79 ? 16.384 1.254 -23.260 1.00 97.69 79 TYR A CA 1
ATOM 635 C C . TYR A 1 79 ? 15.843 -0.055 -22.682 1.00 97.69 79 TYR A C 1
ATOM 637 O O . TYR A 1 79 ? 14.862 -0.012 -21.938 1.00 97.69 79 TYR A O 1
ATOM 645 N N . ASP A 1 80 ? 16.499 -1.186 -22.940 1.00 97.19 80 ASP A N 1
ATOM 646 C CA . ASP A 1 80 ? 16.128 -2.474 -22.344 1.00 97.19 80 ASP A CA 1
ATOM 647 C C . ASP A 1 80 ? 16.280 -2.441 -20.816 1.00 97.19 80 ASP A C 1
ATOM 649 O O . ASP A 1 80 ? 15.376 -2.841 -20.076 1.00 97.19 80 ASP A O 1
ATOM 653 N N . ASN A 1 81 ? 17.389 -1.888 -20.320 1.00 97.62 81 ASN A N 1
ATOM 654 C CA . ASN A 1 81 ? 17.617 -1.707 -18.886 1.00 97.62 81 ASN A CA 1
ATOM 655 C C . ASN A 1 81 ? 16.569 -0.785 -18.248 1.00 97.62 81 ASN A C 1
ATOM 657 O O . ASN A 1 81 ? 16.027 -1.107 -17.189 1.00 97.62 81 ASN A O 1
ATOM 661 N N . LEU A 1 82 ? 16.243 0.332 -18.903 1.00 97.81 82 LEU A N 1
ATOM 662 C CA . LEU A 1 82 ? 15.218 1.260 -18.432 1.00 97.81 82 LEU A CA 1
ATOM 663 C C . LEU A 1 82 ? 13.829 0.607 -18.413 1.00 97.81 82 LEU A C 1
ATOM 665 O O . LEU A 1 82 ? 13.087 0.789 -17.450 1.00 97.81 82 LEU A O 1
ATOM 669 N N . SER A 1 83 ? 13.489 -0.186 -19.433 1.00 97.81 83 SER A N 1
ATOM 670 C CA . SER A 1 83 ? 12.227 -0.932 -19.482 1.00 97.81 83 SER A CA 1
ATOM 671 C C . SER A 1 83 ? 12.118 -1.909 -18.311 1.00 97.81 83 SER A C 1
ATOM 673 O O . SER A 1 83 ? 11.124 -1.894 -17.588 1.00 97.81 83 SER A O 1
ATOM 675 N N . ASN A 1 84 ? 13.169 -2.695 -18.060 1.00 97.75 84 ASN A N 1
ATOM 676 C CA . ASN A 1 84 ? 13.210 -3.634 -16.937 1.00 97.75 84 ASN A CA 1
ATOM 677 C C . ASN A 1 84 ? 13.092 -2.919 -15.582 1.00 97.75 84 ASN A C 1
ATOM 679 O O . ASN A 1 84 ? 12.408 -3.403 -14.675 1.00 97.75 84 ASN A O 1
ATOM 683 N N . GLN A 1 85 ? 13.727 -1.751 -15.437 1.00 98.12 85 GLN A N 1
ATOM 684 C CA . GLN A 1 85 ? 13.601 -0.937 -14.233 1.00 98.12 85 GLN A CA 1
ATOM 685 C C . GLN A 1 85 ? 12.153 -0.475 -14.031 1.00 98.12 85 GLN A C 1
ATOM 687 O O . GLN A 1 85 ? 11.607 -0.672 -12.945 1.00 98.12 85 GLN A O 1
ATOM 692 N N . ILE A 1 86 ? 11.513 0.069 -15.069 1.00 97.75 86 ILE A N 1
ATOM 693 C CA . ILE A 1 86 ? 10.114 0.511 -15.012 1.00 97.75 86 ILE A CA 1
ATOM 694 C C . ILE A 1 86 ? 9.196 -0.656 -14.630 1.00 97.75 86 ILE A C 1
ATOM 696 O O . ILE A 1 86 ? 8.356 -0.506 -13.743 1.00 97.75 86 ILE A O 1
ATOM 700 N N . ASP A 1 87 ? 9.377 -1.835 -15.227 1.00 97.69 87 ASP A N 1
ATOM 701 C CA . ASP A 1 87 ? 8.576 -3.017 -14.899 1.00 97.69 87 ASP A CA 1
ATOM 702 C C . ASP A 1 87 ? 8.755 -3.453 -13.437 1.00 97.69 87 ASP A C 1
ATOM 704 O O . ASP A 1 87 ? 7.776 -3.778 -12.752 1.00 97.69 87 ASP A O 1
ATOM 708 N N . SER A 1 88 ? 9.988 -3.396 -12.921 1.00 97.75 88 SER A N 1
ATOM 709 C CA . SER A 1 88 ? 10.276 -3.695 -11.515 1.00 97.75 88 SER A CA 1
ATOM 710 C C . SER A 1 88 ? 9.610 -2.691 -10.564 1.00 97.75 88 SER A C 1
ATOM 712 O O . SER A 1 88 ? 8.983 -3.087 -9.579 1.00 97.75 88 SER A O 1
ATOM 714 N N . GLU A 1 89 ? 9.655 -1.397 -10.889 1.00 98.06 89 GLU A N 1
ATOM 715 C CA . GLU A 1 89 ? 9.013 -0.337 -10.111 1.00 98.06 89 GLU A CA 1
ATOM 716 C C . GLU A 1 89 ? 7.488 -0.487 -10.127 1.00 98.06 89 GLU A C 1
ATOM 718 O O . GLU A 1 89 ? 6.842 -0.381 -9.083 1.00 98.06 89 GLU A O 1
ATOM 723 N N . ILE A 1 90 ? 6.903 -0.824 -11.281 1.00 97.75 90 ILE A N 1
ATOM 724 C CA . ILE A 1 90 ? 5.472 -1.118 -11.405 1.00 97.75 90 ILE A CA 1
ATOM 725 C C . ILE A 1 90 ? 5.084 -2.305 -10.516 1.00 97.75 90 ILE A C 1
ATOM 727 O O . ILE A 1 90 ? 4.041 -2.252 -9.857 1.00 97.75 90 ILE A O 1
ATOM 731 N N . SER A 1 91 ? 5.889 -3.371 -10.480 1.00 97.81 91 SER A N 1
ATOM 732 C CA . SER A 1 91 ? 5.636 -4.520 -9.602 1.00 97.81 91 SER A CA 1
ATOM 733 C C . SER A 1 91 ? 5.673 -4.117 -8.125 1.00 97.81 91 SER A C 1
ATOM 735 O O . SER A 1 91 ? 4.727 -4.395 -7.387 1.00 97.81 91 SER A O 1
ATOM 737 N N . ASN A 1 92 ? 6.695 -3.362 -7.718 1.00 97.94 92 ASN A N 1
ATOM 738 C CA . ASN A 1 92 ? 6.845 -2.878 -6.344 1.00 97.94 92 ASN A CA 1
ATOM 739 C C . ASN A 1 92 ? 5.673 -1.978 -5.917 1.00 97.94 92 ASN A C 1
ATOM 741 O O . ASN A 1 92 ? 5.138 -2.116 -4.816 1.00 97.94 92 ASN A O 1
ATOM 745 N N . ILE A 1 93 ? 5.222 -1.077 -6.795 1.00 98.00 93 ILE A N 1
ATOM 746 C CA . ILE A 1 93 ? 4.064 -0.214 -6.527 1.00 98.00 93 ILE A CA 1
ATOM 747 C C . ILE A 1 93 ? 2.786 -1.049 -6.391 1.00 98.00 93 ILE A C 1
ATOM 749 O O . ILE A 1 93 ? 1.977 -0.787 -5.501 1.00 98.00 93 ILE A O 1
ATOM 753 N N . LYS A 1 94 ? 2.589 -2.073 -7.233 1.00 97.81 94 LYS A N 1
ATOM 754 C CA . LYS A 1 94 ? 1.437 -2.982 -7.113 1.00 97.81 94 LYS A CA 1
ATOM 755 C C . LYS A 1 94 ? 1.426 -3.696 -5.761 1.00 97.81 94 LYS A C 1
ATOM 757 O O . LYS A 1 94 ? 0.372 -3.763 -5.131 1.00 97.81 94 LYS A O 1
ATOM 762 N N . GLU A 1 95 ? 2.574 -4.178 -5.293 1.00 97.75 95 GLU A N 1
ATOM 763 C CA . GLU A 1 95 ? 2.701 -4.793 -3.967 1.00 97.75 95 GLU A CA 1
ATOM 764 C C . GLU A 1 95 ? 2.410 -3.795 -2.839 1.00 97.75 95 GLU A C 1
ATOM 766 O O . GLU A 1 95 ? 1.626 -4.095 -1.936 1.00 97.75 95 GLU A O 1
ATOM 771 N N . ALA A 1 96 ? 2.937 -2.570 -2.925 1.00 97.88 96 ALA A N 1
ATOM 772 C CA . ALA A 1 96 ? 2.650 -1.511 -1.957 1.00 97.88 96 ALA A CA 1
ATOM 773 C C . ALA A 1 96 ? 1.151 -1.148 -1.907 1.00 97.88 96 ALA A C 1
ATOM 775 O O . ALA A 1 96 ? 0.593 -0.918 -0.830 1.00 97.88 96 ALA A O 1
ATOM 776 N N . ILE A 1 97 ? 0.461 -1.145 -3.054 1.00 97.62 97 ILE A N 1
ATOM 777 C CA . ILE 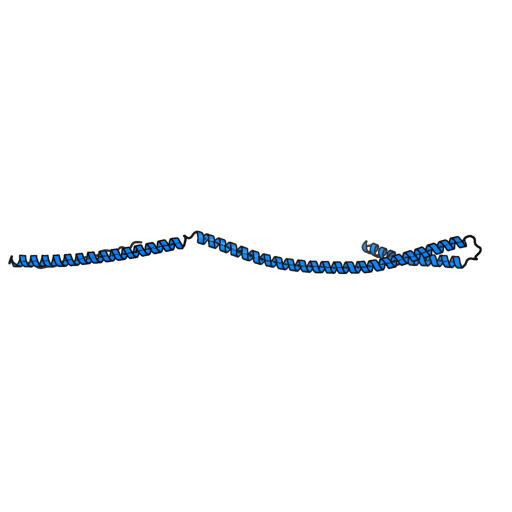A 1 97 ? -0.995 -0.937 -3.125 1.00 97.62 97 ILE A CA 1
ATOM 778 C C . ILE A 1 97 ? -1.748 -2.077 -2.429 1.00 97.62 97 ILE A C 1
ATOM 780 O O . ILE A 1 97 ? -2.730 -1.830 -1.728 1.00 97.62 97 ILE A O 1
ATOM 784 N N . LEU A 1 98 ? -1.315 -3.327 -2.607 1.00 97.62 98 LEU A N 1
ATOM 785 C CA . LEU A 1 98 ? -1.938 -4.465 -1.929 1.00 97.62 98 LEU A CA 1
ATOM 786 C C . LEU A 1 98 ? -1.740 -4.391 -0.412 1.00 97.62 98 LEU A C 1
ATOM 788 O O . LEU A 1 98 ? -2.712 -4.574 0.319 1.00 97.62 98 LEU A O 1
ATOM 792 N N . SER A 1 99 ? -0.532 -4.049 0.039 1.00 97.62 99 SER A N 1
ATOM 793 C CA . SER A 1 99 ? -0.218 -3.860 1.459 1.00 97.62 99 SER A CA 1
ATOM 794 C C . SER A 1 99 ? -1.072 -2.750 2.084 1.00 97.62 99 SER A C 1
ATOM 796 O O . SER A 1 99 ? -1.848 -2.992 3.005 1.00 97.62 99 SER A O 1
ATOM 798 N N . THR A 1 100 ? -1.068 -1.554 1.485 1.00 97.31 100 THR A N 1
ATOM 799 C CA . THR A 1 100 ? -1.862 -0.409 1.976 1.00 97.31 100 THR A CA 1
ATOM 800 C C . THR A 1 100 ? -3.371 -0.669 1.962 1.00 97.31 100 THR A C 1
ATOM 802 O O . THR A 1 100 ? -4.114 -0.131 2.787 1.00 97.31 100 THR A O 1
ATOM 805 N N . LYS A 1 101 ? -3.862 -1.515 1.047 1.00 98.12 101 LYS A N 1
ATOM 806 C CA . LYS A 1 101 ? -5.261 -1.956 1.036 1.00 98.12 101 LYS A CA 1
ATOM 807 C C . LYS A 1 101 ? -5.586 -2.852 2.229 1.00 98.12 101 LYS A C 1
ATOM 809 O O . LYS A 1 101 ? -6.711 -2.767 2.726 1.00 98.12 101 LYS A O 1
ATOM 814 N N . GLU A 1 102 ? -4.659 -3.700 2.660 1.00 97.56 102 GLU A N 1
ATOM 815 C CA . GLU A 1 102 ? -4.843 -4.540 3.842 1.00 97.56 102 GLU A CA 1
ATOM 816 C C . GLU A 1 102 ? -4.813 -3.696 5.118 1.00 97.56 102 GLU A C 1
ATOM 818 O O . GLU A 1 102 ? -5.779 -3.738 5.882 1.00 97.56 102 GLU A O 1
ATOM 823 N N . ASP A 1 103 ? -3.834 -2.798 5.248 1.00 97.31 103 ASP A N 1
ATOM 824 C CA . ASP A 1 103 ? -3.759 -1.830 6.351 1.00 97.31 103 ASP A CA 1
ATOM 825 C C . ASP A 1 103 ? -5.060 -1.022 6.481 1.00 97.31 103 ASP A C 1
ATOM 827 O O . ASP A 1 103 ? -5.586 -0.793 7.573 1.00 97.31 103 ASP A O 1
ATOM 831 N N . LEU A 1 104 ? -5.646 -0.616 5.347 1.00 97.31 104 LEU A N 1
ATOM 832 C CA . LEU A 1 104 ? -6.919 0.099 5.330 1.00 97.31 104 LEU A CA 1
ATOM 833 C C . LEU A 1 104 ? -8.080 -0.757 5.859 1.00 97.31 104 LEU A C 1
ATOM 835 O O . LEU A 1 104 ? -8.986 -0.223 6.509 1.00 97.31 104 LEU A O 1
ATOM 839 N N . LYS A 1 105 ? -8.110 -2.062 5.564 1.00 97.38 105 LYS A N 1
ATOM 840 C CA . LYS A 1 105 ? -9.139 -2.964 6.106 1.00 97.38 105 LYS A CA 1
ATOM 841 C C . LYS A 1 105 ? -8.977 -3.109 7.614 1.00 97.38 105 LYS A C 1
ATOM 843 O O . LYS A 1 105 ? -9.971 -2.974 8.329 1.00 97.38 105 LYS A O 1
ATOM 848 N N . GLU A 1 106 ? -7.755 -3.313 8.094 1.00 97.12 106 GLU A N 1
ATOM 849 C CA . GLU A 1 106 ? -7.468 -3.413 9.525 1.00 97.12 106 GLU A CA 1
ATOM 850 C C . GLU A 1 106 ? -7.853 -2.126 10.261 1.00 97.12 106 GLU A C 1
ATOM 852 O O . GLU A 1 106 ? -8.608 -2.160 11.236 1.00 97.12 106 GLU A O 1
ATOM 857 N N . ALA A 1 107 ? -7.459 -0.966 9.732 1.00 96.75 107 ALA A N 1
ATOM 858 C CA . ALA A 1 107 ? -7.820 0.334 10.289 1.00 96.75 107 ALA A CA 1
ATOM 859 C C . ALA A 1 107 ? -9.345 0.544 10.357 1.00 96.75 107 ALA A C 1
ATOM 861 O O . ALA A 1 107 ? -9.858 1.121 11.322 1.00 96.75 107 ALA A O 1
ATOM 862 N N . LYS A 1 108 ? -10.103 0.052 9.365 1.00 97.69 108 LYS A N 1
ATOM 863 C CA . LYS A 1 108 ? -11.576 0.086 9.392 1.00 97.69 108 LYS A CA 1
ATOM 864 C C . LYS A 1 108 ? -12.152 -0.789 10.502 1.00 97.69 108 LYS A C 1
ATOM 866 O O . LYS A 1 108 ? -13.091 -0.349 11.167 1.00 97.69 108 LYS A O 1
ATOM 871 N N . ILE A 1 109 ? -11.603 -1.984 10.718 1.00 97.31 109 ILE A N 1
ATOM 872 C CA . ILE A 1 109 ? -12.025 -2.878 11.807 1.00 97.31 109 ILE A CA 1
ATOM 873 C C . ILE A 1 109 ? -11.742 -2.218 13.159 1.00 97.31 109 ILE A C 1
ATOM 875 O O . ILE A 1 109 ? -12.645 -2.114 13.985 1.00 97.31 109 ILE A O 1
ATOM 879 N N . ILE A 1 110 ? -10.536 -1.678 13.356 1.00 97.06 110 ILE A N 1
ATOM 880 C CA . ILE A 1 110 ? -10.163 -0.971 14.590 1.00 97.06 110 ILE A CA 1
ATOM 881 C C . ILE A 1 110 ? -11.113 0.202 14.844 1.00 97.06 110 ILE A C 1
ATOM 883 O O . ILE A 1 110 ? -11.615 0.365 15.956 1.00 97.06 110 ILE A O 1
ATOM 887 N N . ARG A 1 111 ? -11.418 0.998 13.813 1.00 97.19 111 ARG A N 1
ATOM 888 C CA . ARG A 1 111 ? -12.375 2.105 13.927 1.00 97.19 111 ARG A CA 1
ATOM 889 C C . ARG A 1 111 ? -13.768 1.618 14.320 1.00 97.19 111 ARG A C 1
ATOM 891 O O . ARG A 1 111 ? -14.386 2.237 15.181 1.00 97.19 111 ARG A O 1
ATOM 898 N N . LYS A 1 112 ? -14.262 0.541 13.704 1.00 97.69 112 LYS A N 1
ATOM 899 C CA . LYS A 1 112 ? -15.569 -0.045 14.031 1.00 97.69 112 LYS A CA 1
ATOM 900 C C . LYS A 1 112 ? -15.609 -0.493 15.494 1.00 97.69 112 LYS A C 1
ATOM 902 O O . LYS A 1 112 ? -16.492 -0.058 16.225 1.00 97.69 112 LYS A O 1
ATOM 907 N N . ASN A 1 113 ? -14.608 -1.255 15.930 1.00 96.50 113 ASN A N 1
ATOM 908 C CA . ASN A 1 113 ? -14.503 -1.730 17.309 1.00 96.50 113 ASN A CA 1
ATOM 909 C C . ASN A 1 113 ? -14.429 -0.556 18.295 1.00 96.50 113 ASN A C 1
ATOM 911 O O . ASN A 1 113 ? -15.065 -0.581 19.343 1.00 96.50 113 ASN A O 1
ATOM 915 N N . ARG A 1 114 ? -13.698 0.513 17.949 1.00 97.19 114 ARG A N 1
ATOM 916 C CA . ARG A 1 114 ? -13.621 1.715 18.788 1.00 97.19 114 ARG A CA 1
ATOM 917 C C . ARG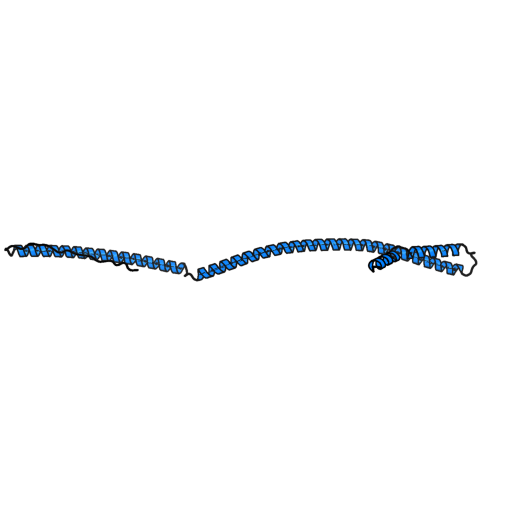 A 1 114 ? -14.983 2.385 18.951 1.00 97.19 114 ARG A C 1
ATOM 919 O O . ARG A 1 114 ? -15.328 2.758 20.064 1.00 97.19 114 ARG A O 1
ATOM 926 N N . LEU A 1 115 ? -15.755 2.509 17.871 1.00 96.19 115 LEU A N 1
ATOM 927 C CA . LEU A 1 115 ? -17.103 3.083 17.917 1.00 96.19 115 LEU A CA 1
ATOM 928 C C . LEU A 1 115 ? -18.059 2.222 18.752 1.00 96.19 115 LEU A C 1
ATOM 930 O O . LEU A 1 115 ? -18.812 2.762 19.557 1.00 96.19 115 LEU A O 1
ATOM 934 N N . GLU A 1 116 ? -18.005 0.896 18.609 1.00 95.62 116 GLU A N 1
ATOM 935 C CA . GLU A 1 116 ? -18.798 -0.029 19.432 1.00 95.62 116 GLU A CA 1
ATOM 936 C C . GLU A 1 116 ? -18.450 0.110 20.923 1.00 95.62 116 GLU A C 1
ATOM 938 O O . GLU A 1 116 ? -19.343 0.239 21.762 1.00 95.62 116 GLU A O 1
ATOM 943 N N . CYS A 1 117 ? -17.158 0.192 21.254 1.00 95.94 117 CYS A N 1
ATOM 944 C CA . CYS A 1 117 ? -16.703 0.466 22.615 1.00 95.94 117 CYS A CA 1
ATOM 945 C C . CYS A 1 117 ? -17.168 1.839 23.120 1.00 95.94 117 CYS A C 1
ATOM 947 O O . CYS A 1 117 ? -17.628 1.939 24.253 1.00 95.94 117 CYS A O 1
ATOM 949 N N . GLU A 1 118 ? -17.084 2.899 22.312 1.00 96.75 118 GLU A N 1
ATOM 950 C CA . GLU A 1 118 ? -17.553 4.242 22.688 1.00 96.75 118 GLU A CA 1
ATOM 951 C C . GLU A 1 118 ? -19.058 4.246 23.018 1.00 96.75 118 GLU A C 1
ATOM 953 O O . GLU A 1 118 ? -19.467 4.862 24.008 1.00 96.75 118 GLU A O 1
ATOM 958 N N . VAL A 1 119 ? -19.874 3.512 22.251 1.00 96.31 119 VAL A N 1
ATOM 959 C CA . VAL A 1 119 ? -21.310 3.336 22.530 1.00 96.31 119 VAL A CA 1
ATOM 960 C C . VAL A 1 119 ? -21.527 2.623 23.865 1.00 96.31 119 VAL A C 1
ATOM 962 O O . VAL A 1 119 ? -22.292 3.113 24.697 1.00 96.31 119 VAL A O 1
ATOM 965 N N . LEU A 1 120 ? -20.827 1.511 24.112 1.00 95.25 120 LEU A N 1
ATOM 966 C CA . LEU A 1 120 ? -20.928 0.781 25.380 1.00 95.25 120 LEU A CA 1
ATOM 967 C C . LEU A 1 120 ? -20.485 1.636 26.572 1.00 95.25 120 LEU A C 1
ATOM 969 O O . LEU A 1 120 ? -21.151 1.646 27.603 1.00 95.25 120 LEU A O 1
ATOM 973 N N . ILE A 1 121 ? -19.404 2.406 26.428 1.00 94.69 121 ILE A N 1
ATOM 974 C CA . ILE A 1 121 ? -18.927 3.333 27.462 1.00 94.69 121 ILE A CA 1
ATOM 975 C C . ILE A 1 121 ? -19.996 4.376 27.785 1.00 94.69 121 ILE A C 1
ATOM 977 O O . ILE A 1 121 ? -20.179 4.707 28.956 1.00 94.69 121 ILE A O 1
ATOM 981 N N . LYS A 1 122 ? -20.703 4.901 26.778 1.00 94.88 122 LYS A N 1
ATOM 982 C CA . LYS A 1 122 ? -21.785 5.866 27.002 1.00 94.88 122 LYS A CA 1
ATOM 983 C C . LYS A 1 122 ? -22.908 5.255 27.844 1.00 94.88 122 LYS A C 1
ATOM 985 O O . LYS A 1 122 ? -23.296 5.867 28.829 1.00 94.88 122 LYS A O 1
ATOM 990 N N . VAL A 1 123 ? -23.344 4.040 27.512 1.00 95.06 123 VAL A N 1
ATOM 991 C CA . VAL A 1 123 ? -24.374 3.318 28.281 1.00 95.06 123 VAL A CA 1
ATOM 992 C C . VAL A 1 123 ? -23.897 3.015 29.706 1.00 95.06 123 VAL A C 1
ATOM 994 O O . VAL A 1 123 ? -24.645 3.193 30.660 1.00 95.06 123 VAL A O 1
ATOM 997 N N . ILE A 1 124 ? -22.635 2.611 29.886 1.00 93.00 124 ILE A N 1
ATOM 998 C CA . ILE A 1 124 ? -22.065 2.351 31.219 1.00 93.00 124 ILE A CA 1
ATOM 999 C C . ILE A 1 124 ? -22.013 3.634 32.059 1.00 93.00 124 ILE A C 1
ATOM 1001 O O . ILE A 1 124 ? -22.278 3.583 33.254 1.00 93.00 124 ILE A O 1
ATOM 1005 N N . LYS A 1 125 ? -21.708 4.786 31.452 1.00 90.81 125 LYS A N 1
ATOM 1006 C CA . LYS A 1 125 ? -21.666 6.084 32.147 1.00 90.81 125 LYS A CA 1
ATOM 1007 C C . LYS A 1 125 ? -23.033 6.588 32.612 1.00 90.81 125 LYS A C 1
ATOM 1009 O O . LYS A 1 125 ? -23.073 7.438 33.493 1.00 90.81 125 LYS A O 1
ATOM 1014 N N . GLU A 1 126 ? -24.125 6.112 32.017 1.00 92.50 126 GLU A N 1
ATOM 1015 C CA . GLU A 1 126 ? -25.483 6.419 32.486 1.00 92.50 126 GLU A CA 1
ATOM 1016 C C . GLU A 1 126 ? -25.811 5.686 33.797 1.00 92.50 126 GLU A C 1
ATOM 1018 O O . GLU A 1 126 ? -26.701 6.109 34.531 1.00 92.50 126 GLU A O 1
ATOM 1023 N N . GLN A 1 127 ? -25.084 4.610 34.113 1.00 90.25 127 GLN A N 1
ATOM 1024 C CA . GLN A 1 127 ? -25.244 3.867 35.358 1.00 90.25 127 GLN A CA 1
ATOM 1025 C C . GLN A 1 127 ? -24.420 4.502 36.493 1.00 90.25 127 GLN A C 1
ATOM 1027 O O . GLN A 1 127 ? -23.326 5.019 36.249 1.00 90.25 127 GLN A O 1
ATOM 1032 N N . PRO A 1 128 ? -24.913 4.461 37.746 1.00 89.56 128 PRO A N 1
ATOM 1033 C CA . PRO A 1 128 ? -24.189 4.992 38.898 1.00 89.56 128 PRO A CA 1
ATOM 1034 C C . PRO A 1 128 ? -22.902 4.206 39.170 1.00 89.56 128 PRO A C 1
ATOM 1036 O O . PRO A 1 128 ? -22.778 3.032 38.808 1.00 89.56 128 PRO A O 1
ATOM 1039 N N . ASP A 1 129 ? -21.948 4.842 39.855 1.00 92.06 129 ASP A N 1
ATOM 1040 C CA . ASP A 1 129 ? -20.676 4.192 40.155 1.00 92.06 129 ASP A CA 1
ATOM 1041 C C . ASP A 1 129 ? -20.881 2.945 41.030 1.00 92.06 129 ASP A C 1
ATOM 1043 O O . ASP A 1 129 ? -21.641 2.923 42.007 1.00 92.06 129 ASP A O 1
ATOM 1047 N N . ARG A 1 130 ? -20.166 1.878 40.673 1.00 92.31 130 ARG A N 1
ATOM 1048 C CA . ARG A 1 130 ? -20.290 0.567 41.313 1.00 92.31 130 ARG A CA 1
ATOM 1049 C C . ARG A 1 130 ? -19.832 0.602 42.768 1.00 92.31 130 ARG A C 1
ATOM 1051 O O . ARG A 1 130 ? -20.347 -0.144 43.597 1.00 92.31 130 ARG A O 1
ATOM 1058 N N . LYS A 1 131 ? -18.835 1.433 43.084 1.00 92.81 131 LYS A N 1
ATOM 1059 C CA . LYS A 1 131 ? -18.333 1.568 44.458 1.00 92.81 131 LYS A CA 1
ATOM 1060 C C . LYS A 1 131 ? -19.369 2.232 45.353 1.00 92.81 131 LYS A C 1
ATOM 1062 O O . LYS A 1 131 ? -19.702 1.672 46.391 1.00 92.81 131 LYS A O 1
ATOM 1067 N N . GLU A 1 132 ? -19.921 3.356 44.905 1.00 91.50 132 GLU A N 1
ATOM 1068 C CA . GLU A 1 132 ? -20.940 4.097 45.649 1.00 91.50 132 GLU A CA 1
ATOM 1069 C C . GLU A 1 132 ? -22.209 3.256 45.869 1.00 91.50 132 GLU A C 1
ATOM 1071 O O . GLU A 1 132 ? -22.752 3.206 46.972 1.00 91.50 132 GLU A O 1
ATOM 1076 N N . THR A 1 133 ? -22.668 2.537 44.839 1.00 92.75 133 THR A N 1
ATOM 1077 C CA . THR A 1 133 ? -23.827 1.636 44.963 1.00 92.75 133 THR A CA 1
ATOM 1078 C C . THR A 1 133 ? -23.573 0.475 45.923 1.00 92.75 133 THR A C 1
ATOM 1080 O O . THR A 1 133 ? -24.449 0.161 46.727 1.00 92.75 133 THR A O 1
ATOM 1083 N N . ASN A 1 134 ? -22.382 -0.129 45.907 1.00 93.94 134 ASN A N 1
ATOM 1084 C CA . ASN A 1 134 ? -22.022 -1.178 46.864 1.00 93.94 134 ASN A CA 1
ATOM 1085 C C . ASN A 1 134 ? -21.934 -0.665 48.307 1.00 93.94 134 ASN A C 1
ATOM 1087 O O . ASN A 1 134 ? -22.335 -1.378 49.224 1.00 93.94 134 ASN A O 1
ATOM 1091 N N . GLU A 1 135 ? -21.426 0.549 48.517 1.00 95.00 135 GLU A N 1
ATOM 1092 C CA . GLU A 1 135 ? -21.354 1.159 49.846 1.00 95.00 135 GLU A CA 1
ATOM 1093 C C . GLU A 1 135 ? -22.755 1.416 50.411 1.00 95.00 135 GLU A C 1
ATOM 1095 O O . GLU A 1 135 ? -23.064 0.968 51.515 1.00 95.00 135 GLU A O 1
ATOM 1100 N N . LYS A 1 136 ? -23.648 2.023 49.615 1.00 93.94 136 LYS A N 1
ATOM 1101 C CA . LYS A 1 136 ? -25.064 2.188 49.984 1.00 93.94 136 LYS A CA 1
ATOM 1102 C C . LYS A 1 136 ? -25.709 0.846 50.319 1.00 93.94 136 LYS A C 1
ATOM 1104 O O . LYS A 1 136 ? -26.372 0.725 51.341 1.00 93.94 136 LYS A O 1
ATOM 1109 N N . LEU A 1 137 ? -25.470 -0.177 49.500 1.00 95.12 137 LEU A N 1
ATOM 1110 C CA . LEU A 1 137 ? -26.009 -1.519 49.710 1.00 95.12 137 LEU A CA 1
ATOM 1111 C C . LEU A 1 137 ? -25.484 -2.160 51.006 1.00 95.12 137 LEU A C 1
ATOM 1113 O O . LEU A 1 137 ? -26.244 -2.821 51.710 1.00 95.12 137 LEU A O 1
ATOM 1117 N N . SER A 1 138 ? -24.211 -1.948 51.346 1.00 95.38 138 SER A N 1
ATOM 1118 C CA . SER A 1 138 ? -23.632 -2.400 52.616 1.00 95.38 138 SER A CA 1
ATOM 1119 C C . SER A 1 138 ? -24.268 -1.694 53.814 1.00 95.38 138 SER A C 1
ATOM 1121 O O . SER A 1 138 ? -24.606 -2.353 54.796 1.00 95.38 138 SER A O 1
ATOM 1123 N N . ASN A 1 139 ? -24.470 -0.378 53.725 1.00 95.38 139 ASN A N 1
ATOM 1124 C CA . ASN A 1 139 ? -25.097 0.405 54.790 1.00 95.38 139 ASN A CA 1
ATOM 1125 C C . ASN A 1 139 ? -26.553 -0.021 55.008 1.00 95.38 139 ASN A C 1
ATOM 1127 O O . ASN A 1 139 ? -26.919 -0.348 56.132 1.00 95.38 139 ASN A O 1
ATOM 1131 N N . LEU A 1 140 ? -27.342 -0.136 53.934 1.00 95.75 140 LEU A N 1
ATOM 1132 C CA . LEU A 1 140 ? -28.722 -0.632 53.993 1.00 95.75 140 LEU A CA 1
ATOM 1133 C C . LEU A 1 140 ? -28.809 -2.034 54.610 1.00 95.75 140 LEU A C 1
ATOM 1135 O O . LEU A 1 140 ? -29.684 -2.291 55.429 1.00 95.75 140 LEU A O 1
ATOM 1139 N N . LYS A 1 141 ? -27.886 -2.944 54.272 1.00 95.75 141 LYS A N 1
ATOM 1140 C CA . LYS A 1 141 ? -27.828 -4.273 54.907 1.00 95.75 141 LYS A CA 1
ATOM 1141 C C . LYS A 1 141 ? -27.553 -4.194 56.408 1.00 95.75 141 LYS A C 1
ATOM 1143 O O . LYS A 1 141 ? -28.167 -4.933 57.172 1.00 95.75 141 LYS A O 1
ATOM 1148 N N . GLY A 1 142 ? -26.646 -3.313 56.827 1.00 96.00 142 GLY A N 1
ATOM 1149 C CA . GLY A 1 142 ? -26.378 -3.069 58.244 1.00 96.00 142 GLY A CA 1
ATOM 1150 C C . GLY A 1 142 ? -27.594 -2.491 58.972 1.00 96.00 142 GLY A C 1
ATOM 1151 O O . GLY A 1 142 ? -27.932 -2.942 60.064 1.00 96.00 142 GLY A O 1
ATOM 1152 N N . GLU A 1 143 ? -28.290 -1.540 58.347 1.00 96.25 143 GLU A N 1
ATOM 1153 C CA . GLU A 1 143 ? -29.521 -0.955 58.882 1.00 96.25 143 GLU A CA 1
ATOM 1154 C C . GLU A 1 143 ? -30.620 -2.005 59.056 1.00 96.25 143 GLU A C 1
ATOM 1156 O O . GLU A 1 143 ? -31.188 -2.083 60.145 1.00 96.25 143 GLU A O 1
ATOM 1161 N N . ILE A 1 144 ? -30.857 -2.849 58.044 1.00 96.31 144 ILE A N 1
ATOM 1162 C CA . ILE A 1 144 ? -31.824 -3.957 58.102 1.00 96.31 144 ILE A CA 1
ATOM 1163 C C . ILE A 1 144 ? -31.496 -4.889 59.267 1.00 96.31 144 ILE A C 1
ATOM 1165 O O . ILE A 1 144 ? -32.346 -5.098 60.127 1.00 96.31 144 ILE A O 1
ATOM 1169 N N . SER A 1 145 ? -30.249 -5.359 59.361 1.00 96.31 145 SER A N 1
ATOM 1170 C CA . SER A 1 145 ? -29.819 -6.237 60.456 1.00 96.31 145 SER A CA 1
ATOM 1171 C C . SER A 1 145 ? -30.032 -5.588 61.830 1.00 96.31 145 SER A C 1
ATOM 1173 O O . SER A 1 145 ? -30.509 -6.235 62.758 1.00 96.31 145 SER A O 1
ATOM 1175 N N . SER A 1 146 ? -29.749 -4.288 61.966 1.00 95.75 146 SER A N 1
ATOM 1176 C CA . SER A 1 146 ? -29.985 -3.563 63.220 1.00 95.75 146 SER A CA 1
ATOM 1177 C C . SER A 1 146 ? -31.474 -3.392 63.550 1.00 95.75 146 SER A C 1
ATOM 1179 O O . SER A 1 146 ? -31.856 -3.359 64.723 1.00 95.75 146 SER A O 1
ATOM 1181 N N . LEU A 1 147 ? -32.325 -3.250 62.528 1.00 95.69 147 LEU A N 1
ATOM 1182 C CA . LEU A 1 147 ? -33.774 -3.155 62.682 1.00 95.69 147 LEU A CA 1
ATOM 1183 C C . LEU A 1 147 ? -34.360 -4.500 63.103 1.00 95.69 147 LEU A C 1
ATOM 1185 O O . LEU A 1 147 ? -35.178 -4.523 64.018 1.00 95.69 147 LEU A O 1
ATOM 1189 N N . GLU A 1 148 ? -33.907 -5.595 62.493 1.00 96.06 148 GLU A N 1
ATOM 1190 C CA . GLU A 1 148 ? -34.284 -6.966 62.852 1.00 96.06 148 GLU A CA 1
ATOM 1191 C C . GLU A 1 148 ? -33.925 -7.266 64.314 1.00 96.06 148 GLU A C 1
ATOM 1193 O O . GLU A 1 148 ? -34.787 -7.680 65.088 1.00 96.06 148 GLU A O 1
ATOM 1198 N N . GLU A 1 149 ? -32.704 -6.936 64.751 1.00 96.12 149 GLU A N 1
ATOM 1199 C CA . GLU A 1 149 ? -32.298 -7.101 66.153 1.00 96.12 149 GLU A CA 1
ATOM 1200 C C . GLU A 1 149 ? -33.176 -6.291 67.121 1.00 96.12 149 GLU A C 1
ATOM 1202 O O . GLU A 1 149 ? -33.562 -6.775 68.193 1.00 96.12 149 GLU A O 1
ATOM 1207 N N . ARG A 1 150 ? -33.509 -5.043 66.762 1.00 95.38 150 ARG A N 1
ATOM 1208 C CA . ARG A 1 150 ? -34.396 -4.195 67.574 1.00 95.38 150 ARG A CA 1
ATOM 1209 C C . ARG A 1 150 ? -35.814 -4.741 67.617 1.00 95.38 150 ARG A C 1
ATOM 1211 O O . ARG A 1 150 ? -36.415 -4.718 68.691 1.00 95.38 150 ARG A O 1
ATOM 1218 N N . TYR A 1 151 ? -36.329 -5.215 66.488 1.00 96.19 151 TYR A N 1
ATOM 1219 C CA . TYR A 1 151 ? -37.641 -5.838 66.385 1.00 96.19 151 TYR A CA 1
ATOM 1220 C C . TYR A 1 151 ? -37.715 -7.075 67.285 1.00 96.19 151 TYR A C 1
ATOM 1222 O O . TYR A 1 151 ? -38.563 -7.130 68.172 1.00 96.19 151 TYR A O 1
ATOM 1230 N N . GLU A 1 152 ? -36.754 -7.995 67.183 1.00 96.06 152 GLU A N 1
ATOM 1231 C CA . GLU A 1 152 ? -36.683 -9.173 68.055 1.00 96.06 152 GLU A CA 1
ATOM 1232 C C . GLU A 1 152 ? -36.532 -8.812 69.540 1.00 96.06 152 GLU A C 1
ATOM 1234 O O . GLU A 1 152 ? -37.042 -9.505 70.424 1.00 96.06 152 GLU A O 1
ATOM 1239 N N . ALA A 1 153 ? -35.793 -7.749 69.864 1.00 95.19 153 ALA A N 1
ATOM 1240 C CA . ALA A 1 153 ? -35.661 -7.281 71.240 1.00 95.19 153 ALA A CA 1
ATOM 1241 C C . ALA A 1 153 ? -36.979 -6.700 71.784 1.00 95.19 153 ALA A C 1
ATOM 1243 O O . ALA A 1 153 ? -37.300 -6.897 72.960 1.00 95.19 153 ALA A O 1
ATOM 1244 N N . LEU A 1 154 ? -37.733 -5.982 70.950 1.00 95.44 154 LEU A N 1
ATOM 1245 C CA . LEU A 1 154 ? -39.066 -5.470 71.269 1.00 95.44 154 LEU A CA 1
ATOM 1246 C C . LEU A 1 154 ? -40.073 -6.606 71.437 1.00 95.44 154 LEU A C 1
ATOM 1248 O O . LEU A 1 154 ? -40.772 -6.621 72.450 1.00 95.44 154 LEU A O 1
ATOM 1252 N N . GLU A 1 155 ? -40.075 -7.584 70.534 1.00 95.12 155 GLU A N 1
ATOM 1253 C CA . GLU A 1 155 ? -40.957 -8.752 70.600 1.00 95.12 155 GLU A CA 1
ATOM 1254 C C . GLU A 1 155 ? -40.719 -9.542 71.893 1.00 95.12 155 GLU A C 1
ATOM 1256 O O . GLU A 1 155 ? -41.641 -9.788 72.671 1.00 95.12 155 GLU A O 1
ATOM 1261 N N . ARG A 1 156 ? -39.448 -9.798 72.239 1.00 94.94 156 ARG A N 1
ATOM 1262 C CA . ARG A 1 156 ? -39.077 -10.427 73.520 1.00 94.94 156 ARG A CA 1
ATOM 1263 C C . ARG A 1 156 ? -39.569 -9.642 74.738 1.00 94.94 156 ARG A C 1
ATOM 1265 O O . ARG A 1 156 ? -39.982 -10.241 75.735 1.00 94.94 156 ARG A O 1
ATOM 1272 N N . LYS A 1 157 ? -39.517 -8.304 74.699 1.00 96.12 157 LYS A N 1
ATOM 1273 C CA . LYS A 1 157 ? -40.048 -7.459 75.784 1.00 96.12 157 LYS A CA 1
ATOM 1274 C C . LYS A 1 157 ? -41.569 -7.538 75.860 1.00 96.12 157 LYS A C 1
ATOM 1276 O O . LYS A 1 157 ? -42.099 -7.597 76.969 1.00 96.12 157 LYS A O 1
ATOM 1281 N N . LEU A 1 158 ? -42.254 -7.531 74.722 1.00 95.75 158 LEU A N 1
ATOM 1282 C CA . LEU A 1 158 ? -43.709 -7.617 74.641 1.00 95.75 158 LEU A CA 1
ATOM 1283 C C . LEU A 1 158 ? -44.193 -8.956 75.209 1.00 95.75 158 LEU A C 1
ATOM 1285 O O . LEU A 1 158 ? -45.050 -8.970 76.093 1.00 95.75 158 LEU A O 1
ATOM 1289 N N . ASP A 1 159 ? -43.556 -10.061 74.831 1.00 95.00 159 ASP A N 1
ATOM 1290 C CA . ASP A 1 159 ? -43.838 -11.387 75.381 1.00 95.00 159 ASP A CA 1
ATOM 1291 C C . ASP A 1 159 ? -43.584 -11.478 76.885 1.00 95.00 159 ASP A C 1
ATOM 1293 O O . ASP A 1 159 ? -44.382 -12.056 77.628 1.00 95.00 159 ASP A O 1
ATOM 1297 N N . MET A 1 160 ? -42.495 -10.877 77.375 1.00 94.50 160 MET A N 1
ATOM 1298 C CA . MET A 1 160 ? -42.239 -10.803 78.814 1.00 94.50 160 MET A CA 1
ATOM 1299 C C . MET A 1 160 ? -43.359 -10.044 79.538 1.00 94.50 160 MET A C 1
ATOM 1301 O O . MET A 1 160 ? -43.817 -10.483 80.592 1.00 94.50 160 MET A O 1
ATOM 1305 N N . ARG A 1 161 ? -43.840 -8.928 78.971 1.00 93.94 161 ARG A N 1
ATOM 1306 C CA . ARG A 1 161 ? -44.972 -8.173 79.527 1.00 93.94 161 ARG A CA 1
ATOM 1307 C C . ARG A 1 161 ? -46.267 -8.981 79.491 1.00 93.94 161 ARG A C 1
ATOM 1309 O O . ARG A 1 161 ? -46.945 -9.018 80.511 1.00 93.94 161 ARG A O 1
ATOM 1316 N N . ARG A 1 162 ? -46.582 -9.678 78.392 1.00 93.81 162 ARG A N 1
ATOM 1317 C CA . ARG A 1 162 ? -47.736 -10.598 78.308 1.00 93.81 162 ARG A CA 1
ATOM 1318 C C . ARG A 1 162 ? -47.691 -11.650 79.418 1.00 93.81 162 ARG A C 1
ATOM 1320 O O . ARG A 1 162 ? -48.681 -11.834 80.118 1.00 93.81 162 ARG A O 1
ATOM 1327 N N . LYS A 1 163 ? -46.528 -12.268 79.653 1.00 94.50 163 LYS A N 1
ATOM 1328 C CA . LYS A 1 163 ? -46.332 -13.236 80.748 1.00 94.50 163 LYS A CA 1
ATOM 1329 C C . LYS A 1 163 ? -46.510 -12.600 82.131 1.00 94.50 163 LYS A C 1
ATOM 1331 O O . LYS A 1 163 ? -47.163 -13.189 82.985 1.00 94.50 163 LYS A O 1
ATOM 1336 N N . GLN A 1 164 ? -45.979 -11.395 82.355 1.00 93.38 164 GLN A N 1
ATOM 1337 C CA . GLN A 1 164 ? -46.177 -10.655 83.611 1.00 93.38 164 GLN A CA 1
ATOM 1338 C C . GLN A 1 164 ? -47.655 -10.323 83.857 1.00 93.38 164 GLN A C 1
ATOM 1340 O O . GLN A 1 164 ? -48.142 -10.524 84.968 1.00 93.38 164 GLN A O 1
ATOM 1345 N N . PHE A 1 165 ? -48.375 -9.861 82.829 1.00 93.75 165 PHE A N 1
ATOM 1346 C CA . PHE A 1 165 ? -49.815 -9.610 82.908 1.00 93.75 165 PHE A CA 1
ATOM 1347 C C . PHE A 1 165 ? -50.597 -10.887 83.200 1.00 93.75 165 PHE A C 1
ATOM 1349 O O . PHE A 1 165 ? -51.477 -10.857 84.051 1.00 93.75 165 PHE A O 1
ATOM 1356 N N . TYR A 1 166 ? -50.242 -12.010 82.574 1.00 93.88 166 TYR A N 1
ATOM 1357 C CA . TYR A 1 166 ? -50.869 -13.302 82.847 1.00 93.88 166 TYR A CA 1
ATOM 1358 C C . TYR A 1 166 ? -50.702 -13.729 84.314 1.00 93.88 166 TYR A C 1
ATOM 1360 O O . TYR A 1 166 ? -51.670 -14.135 84.956 1.00 93.88 166 TYR A O 1
ATOM 1368 N N . VAL A 1 167 ? -49.497 -13.575 84.879 1.00 94.44 167 VAL A N 1
ATOM 1369 C CA . VAL A 1 167 ? -49.248 -13.849 86.305 1.00 94.44 167 VAL A CA 1
ATOM 1370 C C . VAL A 1 167 ? -50.079 -12.920 87.187 1.00 94.44 167 VAL A C 1
ATOM 1372 O O . VAL A 1 167 ? -50.768 -13.400 88.080 1.00 94.44 167 VAL A O 1
ATOM 1375 N N . MET A 1 168 ? -50.070 -11.611 86.915 1.00 92.25 168 MET A N 1
ATOM 1376 C CA . MET A 1 168 ? -50.863 -10.633 87.666 1.00 92.25 168 MET A CA 1
ATOM 1377 C C . MET A 1 168 ? -52.362 -10.953 87.613 1.00 92.25 168 MET A C 1
ATOM 1379 O O . MET A 1 168 ? -53.025 -10.921 88.643 1.00 92.25 168 MET A O 1
ATOM 1383 N N . PHE A 1 169 ? -52.884 -11.295 86.435 1.00 91.81 169 PHE A N 1
ATOM 1384 C CA . PHE A 1 169 ? -54.281 -11.669 86.227 1.00 91.81 169 PHE A CA 1
ATOM 1385 C C . PHE A 1 169 ? -54.640 -12.949 86.989 1.00 91.81 169 PHE A C 1
ATOM 1387 O O . PHE A 1 169 ? -55.660 -12.999 87.669 1.00 91.81 169 PHE A O 1
ATOM 1394 N N . THR A 1 170 ? -53.757 -13.950 86.970 1.00 91.00 170 THR A N 1
ATOM 1395 C CA . THR A 1 170 ? -53.928 -15.191 87.741 1.00 91.00 170 THR A CA 1
ATOM 1396 C C . THR A 1 170 ? -53.920 -14.918 89.247 1.00 91.00 170 THR A C 1
ATOM 1398 O O . THR A 1 170 ? -54.762 -15.437 89.974 1.00 91.00 170 THR A O 1
ATOM 1401 N N . SER A 1 171 ? -53.003 -14.076 89.737 1.00 91.19 171 SER A N 1
ATOM 1402 C CA . SER A 1 171 ? -52.968 -13.662 91.145 1.00 91.19 171 SER A CA 1
ATOM 1403 C C . SER A 1 171 ? -54.206 -12.857 91.542 1.00 91.19 171 SER A C 1
ATOM 1405 O O . SER A 1 171 ? -54.711 -13.044 92.644 1.00 91.19 171 SER A O 1
ATOM 1407 N N . LEU A 1 172 ? -54.717 -11.998 90.657 1.00 91.31 172 LEU A N 1
ATOM 1408 C CA . LEU A 1 172 ? -55.951 -11.245 90.876 1.00 91.31 172 LEU A CA 1
ATOM 1409 C C . LEU A 1 172 ? -57.157 -12.181 90.973 1.00 91.31 172 LEU A C 1
ATOM 1411 O O . LEU A 1 172 ? -57.916 -12.064 91.928 1.00 91.31 172 LEU A O 1
ATOM 1415 N N . HIS A 1 173 ? -57.285 -13.151 90.064 1.00 88.06 173 HIS A N 1
ATOM 1416 C CA . HIS A 1 173 ? -58.313 -14.190 90.156 1.00 88.06 173 HIS A CA 1
ATOM 1417 C C . HIS A 1 173 ? -58.181 -15.034 91.422 1.00 88.06 173 HIS A C 1
ATOM 1419 O O . HIS A 1 173 ? -59.185 -15.380 92.034 1.00 88.06 173 HIS A O 1
ATOM 1425 N N . HIS A 1 174 ? -56.958 -15.353 91.848 1.00 85.62 174 HIS A N 1
ATOM 1426 C CA . HIS A 1 174 ? -56.740 -16.088 93.089 1.00 85.62 174 HIS A CA 1
ATOM 1427 C C . HIS A 1 174 ? -57.153 -15.271 94.321 1.00 85.62 174 HIS A C 1
ATOM 1429 O O . HIS A 1 174 ? -57.801 -15.801 95.216 1.00 85.62 174 HIS A O 1
ATOM 1435 N N . LEU A 1 175 ? -56.835 -13.974 94.352 1.00 85.00 175 LEU A N 1
ATOM 1436 C CA . LEU A 1 175 ? -57.279 -13.070 95.412 1.00 85.00 175 LEU A CA 1
ATOM 1437 C C . LEU A 1 175 ? -58.795 -12.850 95.390 1.00 85.00 175 LEU A C 1
ATOM 1439 O O . LEU A 1 175 ? -59.393 -12.828 96.457 1.00 85.00 175 LEU A O 1
ATOM 1443 N N . GLN A 1 176 ? -59.417 -12.729 94.213 1.00 83.12 176 GLN A N 1
ATOM 1444 C CA . GLN A 1 176 ? -60.878 -12.711 94.075 1.00 83.12 176 GLN A CA 1
ATOM 1445 C C . GLN A 1 176 ? -61.483 -14.004 94.608 1.00 83.12 176 GLN A C 1
ATOM 1447 O O . GLN A 1 176 ? -62.351 -13.941 95.458 1.00 83.12 176 GLN A O 1
ATOM 1452 N N . SER A 1 177 ? -60.949 -15.165 94.226 1.00 80.44 177 SER A N 1
ATOM 1453 C CA . SER A 1 177 ? -61.396 -16.455 94.755 1.00 80.44 177 SER A CA 1
ATOM 1454 C C . SER A 1 177 ? -61.232 -16.562 96.275 1.00 80.44 177 SER A C 1
ATOM 1456 O O . SER A 1 177 ? -62.061 -17.200 96.914 1.00 80.44 177 SER A O 1
ATOM 1458 N N . LEU A 1 178 ? -60.190 -15.958 96.860 1.00 79.31 178 LEU A N 1
ATOM 1459 C CA . LEU A 1 178 ? -60.009 -15.890 98.313 1.00 79.31 178 LEU A CA 1
ATOM 1460 C C . LEU A 1 178 ? -61.037 -14.953 98.973 1.00 79.31 178 LEU A C 1
ATOM 1462 O O . LEU A 1 178 ? -61.631 -15.321 99.982 1.00 79.31 178 LEU A O 1
ATOM 1466 N N . LEU A 1 179 ? -61.298 -13.783 98.384 1.00 75.94 179 LEU A N 1
ATOM 1467 C CA . LEU A 1 179 ? -62.338 -12.840 98.823 1.00 75.94 179 LEU A CA 1
ATOM 1468 C C . LEU A 1 179 ? -63.755 -13.425 98.707 1.00 75.94 179 LEU A C 1
ATOM 1470 O O . LEU A 1 179 ? -64.565 -13.260 99.620 1.00 75.94 179 LEU A O 1
ATOM 1474 N N . ASP A 1 180 ? -64.029 -14.144 97.622 1.00 67.69 180 ASP A N 1
ATOM 1475 C CA . ASP A 1 180 ? -65.274 -14.874 97.389 1.00 67.69 180 ASP A CA 1
ATOM 1476 C C . ASP A 1 180 ? -65.393 -16.058 98.366 1.00 67.69 180 ASP A C 1
ATOM 1478 O O . ASP A 1 180 ? -66.488 -16.380 98.816 1.00 67.69 180 ASP A O 1
ATOM 1482 N N . SER A 1 181 ? -64.272 -16.665 98.786 1.00 57.25 181 SER A N 1
ATOM 1483 C CA . SER A 1 181 ? -64.264 -17.714 99.819 1.00 57.25 181 SER A CA 1
ATOM 1484 C C . SER A 1 181 ? -64.449 -17.196 101.257 1.00 57.25 181 SER A C 1
ATOM 1486 O O . SER A 1 181 ? -64.956 -17.939 102.100 1.00 57.25 181 SER A O 1
ATOM 1488 N N . ASP A 1 182 ? -64.107 -15.930 101.536 1.00 52.44 182 ASP A N 1
ATOM 1489 C CA . ASP A 1 182 ? -64.417 -15.234 102.801 1.00 52.44 182 ASP A CA 1
ATOM 1490 C C . ASP A 1 182 ? -65.855 -14.677 102.829 1.00 52.44 182 ASP A C 1
ATOM 1492 O O . ASP A 1 182 ? -66.415 -14.417 103.897 1.00 52.44 182 ASP A O 1
ATOM 1496 N N . SER A 1 183 ? -66.487 -14.551 101.662 1.00 43.28 183 SER A N 1
ATOM 1497 C CA . SER A 1 183 ? -67.857 -14.070 101.474 1.00 43.28 183 SER A CA 1
ATOM 1498 C C . SER A 1 183 ? -68.758 -15.227 101.038 1.00 43.28 183 SER A C 1
ATOM 1500 O O . SER A 1 183 ? -69.280 -15.220 99.933 1.00 43.28 183 SER A O 1
ATOM 1502 N N . ASN A 1 184 ? -68.912 -16.269 101.859 1.00 42.62 184 ASN A N 1
ATOM 1503 C CA . ASN A 1 184 ? -69.734 -17.419 101.464 1.00 42.62 184 ASN A CA 1
ATOM 1504 C C . ASN A 1 184 ? -71.206 -17.024 101.209 1.00 42.62 184 ASN A C 1
ATOM 1506 O O . ASN A 1 184 ? -71.977 -16.914 102.162 1.00 42.62 184 ASN A O 1
ATOM 1510 N N . ASP A 1 185 ? -71.586 -16.890 99.933 1.00 35.53 185 ASP A N 1
ATOM 1511 C CA . ASP A 1 185 ? -72.763 -17.540 99.328 1.00 35.53 185 ASP A CA 1
ATOM 1512 C C . ASP A 1 185 ? -72.572 -17.674 97.788 1.00 35.53 185 ASP A C 1
ATOM 1514 O O . ASP A 1 185 ? -71.972 -16.785 97.180 1.00 35.53 185 ASP A O 1
ATOM 1518 N N . PRO A 1 186 ? -72.999 -18.780 97.135 1.00 55.19 186 PRO A N 1
ATOM 1519 C CA . PRO A 1 186 ? -72.513 -19.204 95.820 1.00 55.19 186 PRO A CA 1
ATOM 1520 C C . PRO A 1 186 ? -73.390 -18.743 94.637 1.00 55.19 186 PRO A C 1
ATOM 1522 O O . PRO A 1 186 ? -74.503 -18.258 94.812 1.00 55.19 186 PRO A O 1
ATOM 1525 N N . MET A 1 187 ? -72.899 -19.061 93.427 1.00 39.69 187 MET A N 1
ATOM 1526 C CA . MET A 1 187 ? -73.424 -18.790 92.070 1.00 39.69 187 MET A CA 1
ATOM 1527 C C . MET A 1 187 ? -72.969 -17.429 91.508 1.00 39.69 187 MET A C 1
ATOM 1529 O O . MET A 1 187 ? -73.105 -16.405 92.154 1.00 39.69 187 MET A O 1
ATOM 1533 N N . VAL A 1 188 ? -72.417 -17.320 90.298 1.00 39.16 188 VAL A N 1
ATOM 1534 C CA . VAL A 1 188 ? -72.811 -17.959 89.035 1.00 39.16 188 VAL A CA 1
ATOM 1535 C C . VAL A 1 188 ? -71.585 -18.150 88.128 1.00 39.16 188 VAL A C 1
ATOM 1537 O O . VAL A 1 188 ? -70.638 -17.372 88.125 1.00 39.16 188 VAL A O 1
ATOM 1540 N N . GLU A 1 189 ? -71.667 -19.234 87.374 1.00 42.56 189 GLU A N 1
ATOM 1541 C CA . GLU A 1 189 ? -70.791 -19.756 86.334 1.00 42.56 189 GLU A CA 1
ATOM 1542 C C . GLU A 1 189 ? -70.667 -18.841 85.084 1.00 42.56 189 GLU A C 1
ATOM 1544 O O . GLU A 1 189 ? -71.464 -17.931 84.872 1.00 42.56 189 GLU A O 1
ATOM 1549 N N . VAL A 1 190 ? -69.741 -19.230 84.197 1.00 39.25 190 VAL A N 1
ATOM 1550 C CA . VAL A 1 190 ? -69.652 -18.949 82.742 1.00 39.25 190 VAL A CA 1
ATOM 1551 C C . VAL A 1 190 ? -68.714 -17.819 82.260 1.00 39.25 190 VAL A C 1
ATOM 1553 O O . VAL A 1 190 ? -69.058 -16.645 82.194 1.00 39.25 190 VAL A O 1
ATOM 1556 N N . MET A 1 191 ? -67.498 -18.250 81.895 1.00 46.31 191 MET A N 1
ATOM 1557 C CA . MET A 1 191 ? -66.925 -18.246 80.530 1.00 46.31 191 MET A CA 1
ATOM 1558 C C . MET A 1 191 ? -67.353 -17.132 79.549 1.00 46.31 191 MET A C 1
ATOM 1560 O O . MET A 1 191 ? -68.496 -17.077 79.124 1.00 46.31 191 MET A O 1
ATOM 1564 N N . ASP A 1 192 ? -66.403 -16.301 79.121 1.00 39.47 192 ASP A N 1
ATOM 1565 C CA . ASP A 1 192 ? -65.826 -16.312 77.761 1.00 39.47 192 ASP A CA 1
ATOM 1566 C C . ASP A 1 192 ? -65.042 -15.016 77.536 1.00 39.47 192 ASP A C 1
ATOM 1568 O O . ASP A 1 192 ? -65.579 -13.913 77.623 1.00 39.47 192 ASP A O 1
ATOM 1572 N N . VAL A 1 193 ? -63.756 -15.147 77.211 1.00 43.56 193 VAL A N 1
ATOM 1573 C CA . VAL A 1 193 ? -63.022 -14.082 76.524 1.00 43.56 193 VAL A CA 1
ATOM 1574 C C . VAL A 1 193 ? -62.289 -14.735 75.364 1.00 43.56 193 VAL A C 1
ATOM 1576 O O . VAL A 1 193 ? -61.134 -15.144 75.478 1.00 43.56 193 VAL A O 1
ATOM 1579 N N . GLU A 1 194 ? -62.999 -14.857 74.246 1.00 42.56 194 GLU A N 1
ATOM 1580 C CA . GLU A 1 194 ? -62.385 -14.979 72.930 1.00 42.56 194 GLU A CA 1
ATOM 1581 C C . GLU A 1 194 ? -61.465 -13.767 72.730 1.00 42.56 194 GLU A C 1
ATOM 1583 O O . GLU A 1 194 ? -61.911 -12.626 72.602 1.00 42.56 194 GLU A O 1
ATOM 1588 N N . THR A 1 195 ? -60.153 -13.994 72.744 1.00 42.12 195 THR A N 1
ATOM 1589 C CA . THR A 1 195 ? -59.203 -13.023 72.204 1.00 42.12 195 THR A CA 1
ATOM 1590 C C . THR A 1 195 ? -59.125 -13.248 70.707 1.00 42.12 195 THR A C 1
ATOM 1592 O O . THR A 1 195 ? -58.287 -14.016 70.233 1.00 42.12 195 THR A O 1
ATOM 1595 N N . ASP A 1 196 ? -60.016 -12.589 69.978 1.00 39.25 196 ASP A N 1
ATOM 1596 C CA . ASP A 1 196 ? -59.910 -12.466 68.534 1.00 39.25 196 ASP A CA 1
ATOM 1597 C C . ASP A 1 196 ? -58.755 -11.498 68.235 1.00 39.25 196 ASP A C 1
ATOM 1599 O O . ASP A 1 196 ? -58.852 -10.281 68.415 1.00 39.25 196 ASP A O 1
ATOM 1603 N N . SER A 1 197 ? -57.594 -12.058 67.898 1.00 43.28 197 SER A N 1
ATOM 1604 C CA . SER A 1 197 ? -56.421 -11.305 67.462 1.00 43.28 197 SER A CA 1
ATOM 1605 C C . SER A 1 197 ? -56.235 -11.461 65.959 1.00 43.28 197 SER A C 1
ATOM 1607 O O . SER A 1 197 ? -55.224 -11.996 65.508 1.00 43.28 197 SER A O 1
ATOM 1609 N N . ASP A 1 198 ? -57.191 -10.952 65.188 1.00 43.62 198 ASP A N 1
ATOM 1610 C CA . ASP A 1 198 ? -56.966 -10.619 63.785 1.00 43.62 198 ASP A CA 1
ATOM 1611 C C . ASP A 1 198 ? -56.247 -9.264 63.708 1.00 43.62 198 ASP A C 1
ATOM 1613 O O . ASP A 1 198 ? -56.839 -8.195 63.551 1.00 43.62 198 ASP A O 1
ATOM 1617 N N . VAL A 1 199 ? -54.918 -9.308 63.829 1.00 48.56 199 VAL A N 1
ATOM 1618 C CA . VAL A 1 199 ? -54.061 -8.256 63.272 1.00 48.56 199 VAL A CA 1
ATOM 1619 C C . VAL A 1 199 ? -53.713 -8.684 61.857 1.00 48.56 199 VAL A C 1
ATOM 1621 O O . VAL A 1 199 ? -52.776 -9.443 61.619 1.00 48.56 199 VAL A O 1
ATOM 1624 N N . VAL A 1 200 ? -54.505 -8.187 60.910 1.00 43.59 200 VAL A N 1
ATOM 1625 C CA . VAL A 1 200 ? -54.186 -8.224 59.486 1.00 43.59 200 VAL A CA 1
ATOM 1626 C C . VAL A 1 200 ? -52.894 -7.434 59.279 1.00 43.59 200 VAL A C 1
ATOM 1628 O O . VAL A 1 200 ? -52.889 -6.204 59.305 1.00 43.59 200 VAL A O 1
ATOM 1631 N N . ILE A 1 201 ? -51.787 -8.143 59.064 1.00 42.78 201 ILE A N 1
ATOM 1632 C CA . ILE A 1 201 ? -50.592 -7.568 58.451 1.00 42.78 201 ILE A CA 1
ATOM 1633 C C . ILE A 1 201 ? -50.912 -7.443 56.961 1.00 42.78 201 ILE A C 1
ATOM 1635 O O . ILE A 1 201 ? -50.808 -8.402 56.199 1.00 42.78 201 ILE A O 1
ATOM 1639 N N . THR A 1 202 ? -51.375 -6.265 56.548 1.00 42.56 202 THR A N 1
ATOM 1640 C CA . THR A 1 202 ? -51.364 -5.896 55.135 1.00 42.56 202 THR A CA 1
ATOM 1641 C C . THR A 1 202 ? -49.928 -5.565 54.753 1.00 42.56 202 THR A C 1
ATOM 1643 O O . THR A 1 202 ? -49.447 -4.469 55.046 1.00 42.56 202 THR A O 1
ATOM 1646 N N . ASP A 1 203 ? -49.261 -6.506 54.092 1.00 42.62 203 ASP A N 1
ATOM 1647 C CA . ASP A 1 203 ? -48.144 -6.183 53.210 1.00 42.62 203 ASP A CA 1
ATOM 1648 C C . ASP A 1 203 ? -48.676 -5.302 52.075 1.00 42.62 203 ASP A C 1
ATOM 1650 O O . ASP A 1 203 ? -49.555 -5.702 51.304 1.00 42.62 203 ASP A O 1
ATOM 1654 N N . ALA A 1 204 ? -48.153 -4.083 51.985 1.00 42.22 204 ALA A N 1
ATOM 1655 C CA . ALA A 1 204 ? -48.363 -3.194 50.857 1.00 42.22 204 ALA A CA 1
ATOM 1656 C C . ALA A 1 204 ? -47.038 -2.512 50.492 1.00 42.22 204 ALA A C 1
ATOM 1658 O O . ALA A 1 204 ? -46.625 -1.578 51.172 1.00 42.22 204 ALA A O 1
ATOM 1659 N N . ALA A 1 205 ? -46.482 -3.008 49.379 1.00 39.38 205 ALA A N 1
ATOM 1660 C CA . ALA A 1 205 ? -45.568 -2.384 48.412 1.00 39.38 205 ALA A CA 1
ATOM 1661 C C . ALA A 1 205 ? -44.190 -1.887 48.885 1.00 39.38 205 ALA A C 1
ATOM 1663 O O . ALA A 1 205 ? -44.106 -0.876 49.613 1.00 39.38 205 ALA A O 1
#

pLDDT: mean 83.05, std 18.05, range [35.53, 98.12]

Foldseek 3Di:
DDVVVVVVVVCCVVVPCPVLVVLVVVLVVLVVVLVPDDPPDPCSVVSVVVSVVSVVVSVVVVVVVVVVVVVVVVVVVVVVVVVVVVVVVVVVVVVVVVVVVVVVVVVVVVVVVVVVVVVVVVVVVVDDDPVVVVVVVVVVVVVVVVVVVVVVVVVVVVVVVVVVVVVVVVVVVVVVVVVCVVVDDDDDDDDDDDPPPPPPPDDDD

Secondary structure (DSSP, 8-state):
--HHHHHHHHHHHHHSSHHHHHHHHHHHHHHHHHHTS-TT-TTHHHHHHHHHHHHHHHHHHHHHHHHHHHHHHHHHHHHHHHHHHHHHHHHHHHHHHHHHHHHHHHHHHHHHHHHHHHHHHHHHHHSPPHHHHHHHHHHHHHHHHHHHHHHHHHHHHHHHHHHHHHHHHHHHHHHHHHHHHHS----------------------

Organism: Lygus hesperus (NCBI:txid30085)

InterPro domains:
  IPR008501 THO complex subunit 7/Mft1 [PF05615] (4-137)

Radius of gyration: 66.8 Å; chains: 1; bounding box: 124×40×174 Å